Protein AF-A0A367F3A4-F1 (afdb_monomer)

Nearest PDB structures (foldseek):
  5ohe-assembly2_D  TM=2.007E-01  e=3.368E+00  Anaeromyxobacter sp. Fw109-5

Secondary structure (DSSP, 8-state):
--------------------HHHHHHHHHHHHHHHHHHHHHHHHHHHHHHHHH-------HHHHHHHHHHHHHHHHHHHHHHHHHIIIIIHHHHHHHHHHHHHTT----HHHHHHHHHHHHHHHHHHHHHHHHHTT--TTHHHHHHHHHHHHHHHHHHHHHHHHH---HHHHHHHHHHHHHHHHHHHHHHHHHHHHHHHTTSSPPP------HHHH-EEEE-SSS-EEEE-TTSEEEEEEEEE--TTHHHHTPPPEEEEEEEEEEEE--SSSS-EEEEEETTTEEEEEEEEES-SSS-EEE-SS--PEE-PPPP-------------------PPP---PPPPPPPPP----PPPPP-----

Foldseek 3Di:
DDDDPPPPPPPDPPDPDPCDPLLVVLLLLLQLLLQLLVQLLVVLVVVLVVQQADPPPPDPPVVVVVVVVVVVVSSVVSSVVSNVCSVPPQVVLLVQLVVVCVVVVHDRDLVSSLVSQLVSLLVVLCVPVVVCVVVVHDPVSSVVSSVVSSVSNSVSNVLSVVLSVDPDSVVSVVSSVVSNVVSVVVSVCSNVVSVVCVVVCVPPRDQFPPDDPVNVAAWWALVPGKIWGADPVQKIWTFQDFADDPVCVPPVDDTDGDTFIWGWDWDPDDDDFTWIQTDTPPGDHDDTWGWHDDPPPTWGDDPDTTIGGDDDDPPPPDDDDDDDDDDDDDDPDDDPDPPDDDDPDDDDDDDDDDDDDDDDDD

Solvent-accessible surface area (backbone atoms only — not comparable to full-atom values): 21096 Å² total; per-residue (Å²): 137,85,84,82,78,78,76,75,75,73,72,71,77,74,73,79,76,71,79,48,73,72,49,56,51,46,26,39,52,26,16,10,40,38,40,21,30,52,48,50,35,50,48,47,51,50,50,59,49,45,58,48,76,44,89,79,87,80,63,64,74,70,46,58,53,51,51,52,52,49,50,54,52,49,51,54,50,33,48,53,48,10,48,50,45,10,63,71,46,37,49,53,36,58,50,49,26,52,49,53,22,57,76,72,75,44,80,79,47,72,67,47,46,52,52,37,41,49,52,51,18,47,51,50,18,51,68,54,28,49,60,41,42,74,73,71,41,64,82,63,49,33,64,49,45,26,49,53,43,34,65,56,44,48,61,19,40,52,51,21,50,52,37,66,70,49,84,51,71,70,59,30,54,49,49,36,51,49,48,40,53,50,30,51,51,51,35,49,50,52,46,52,51,49,52,49,32,45,74,70,49,75,40,66,68,66,70,64,71,85,71,50,76,77,72,61,45,44,49,27,26,41,82,82,77,10,30,41,35,35,44,95,87,31,40,29,39,35,41,52,24,67,45,56,44,84,61,39,76,74,69,76,50,79,68,51,69,25,63,32,54,32,38,42,46,77,41,86,61,82,82,91,56,71,27,39,41,42,37,25,56,96,64,37,76,88,51,73,36,43,66,45,57,55,95,74,69,63,35,49,44,54,88,69,68,51,32,35,67,63,72,76,74,82,80,79,84,81,82,92,80,90,83,83,82,92,78,91,86,85,76,89,76,76,82,75,79,83,75,74,76,80,78,77,78,79,82,78,84,75,80,84,76,78,84,80,80,85,80,85,79,136

Structure (mmCIF, N/CA/C/O backbone):
data_AF-A0A367F3A4-F1
#
_entry.id   AF-A0A367F3A4-F1
#
loop_
_atom_site.group_PDB
_atom_site.id
_atom_site.type_symbol
_atom_site.label_atom_id
_atom_site.label_alt_id
_atom_site.label_comp_id
_atom_site.label_asym_id
_atom_site.label_entity_id
_atom_site.label_seq_id
_atom_site.pdbx_PDB_ins_code
_atom_site.Cartn_x
_atom_site.Cartn_y
_atom_site.Cartn_z
_atom_site.occupancy
_atom_site.B_iso_or_equiv
_atom_site.auth_seq_id
_atom_site.auth_comp_id
_atom_site.auth_asym_id
_atom_site.auth_atom_id
_atom_site.pdbx_PDB_model_num
ATOM 1 N N . MET A 1 1 ? -55.822 13.870 56.092 1.00 44.72 1 MET A N 1
ATOM 2 C CA . MET A 1 1 ? -54.869 14.231 55.020 1.00 44.72 1 MET A CA 1
ATOM 3 C C . MET A 1 1 ? -53.489 13.768 55.461 1.00 44.72 1 MET A C 1
ATOM 5 O O . MET A 1 1 ? -52.876 14.423 56.289 1.00 44.72 1 MET A O 1
ATOM 9 N N . ALA A 1 2 ? -53.069 12.580 55.021 1.00 48.41 2 ALA A N 1
ATOM 10 C CA . ALA A 1 2 ? -51.786 11.984 55.387 1.00 48.41 2 ALA A CA 1
ATOM 11 C C . ALA A 1 2 ? -50.767 12.292 54.283 1.00 48.41 2 ALA A C 1
ATOM 13 O O . ALA A 1 2 ? -50.941 11.875 53.139 1.00 48.41 2 ALA A O 1
ATOM 14 N N . HIS A 1 3 ? -49.745 13.072 54.623 1.00 54.03 3 HIS A N 1
ATOM 15 C CA . HIS A 1 3 ? -48.689 13.487 53.710 1.00 54.03 3 HIS A CA 1
ATOM 16 C C . HIS A 1 3 ? -47.648 12.359 53.633 1.00 54.03 3 HIS A C 1
ATOM 18 O O . HIS A 1 3 ? -46.802 12.226 54.509 1.00 54.03 3 HIS A O 1
ATOM 24 N N . TRP A 1 4 ? -47.735 11.507 52.609 1.00 57.69 4 TRP A N 1
ATOM 25 C CA . TRP A 1 4 ? -46.717 10.491 52.328 1.00 57.69 4 TRP A CA 1
ATOM 26 C C . TRP A 1 4 ? -45.463 11.168 51.766 1.00 57.69 4 TRP A C 1
ATOM 28 O O . TRP A 1 4 ? -45.389 11.497 50.584 1.00 57.69 4 TRP A O 1
ATOM 38 N N . THR A 1 5 ? -44.460 11.388 52.611 1.00 65.19 5 THR A N 1
ATOM 39 C CA . THR A 1 5 ? -43.089 11.666 52.177 1.00 65.19 5 THR A CA 1
ATOM 40 C C . THR A 1 5 ? -42.433 10.339 51.813 1.00 65.19 5 THR A C 1
ATOM 42 O O . THR A 1 5 ? -41.846 9.670 52.658 1.00 65.19 5 THR A O 1
ATOM 45 N N . ALA A 1 6 ? -42.577 9.929 50.552 1.00 62.75 6 ALA A N 1
ATOM 46 C CA . ALA A 1 6 ? -41.777 8.852 49.987 1.00 62.75 6 ALA A CA 1
ATOM 47 C C . ALA A 1 6 ? -40.321 9.328 49.923 1.00 62.75 6 ALA A C 1
ATOM 49 O O . ALA A 1 6 ? -39.915 10.049 49.009 1.00 62.75 6 ALA A O 1
ATOM 50 N N . GLU A 1 7 ? -39.556 8.965 50.945 1.00 63.81 7 GLU A N 1
ATOM 51 C CA . GLU A 1 7 ? -38.114 9.121 50.998 1.00 63.81 7 GLU A CA 1
ATOM 52 C C . GLU A 1 7 ? -37.536 8.345 49.807 1.00 63.81 7 GLU A C 1
ATOM 54 O O . GLU A 1 7 ? -37.522 7.114 49.784 1.00 63.81 7 GLU A O 1
ATOM 59 N N . ARG A 1 8 ? -37.144 9.061 48.742 1.00 64.25 8 ARG A N 1
ATOM 60 C CA . ARG A 1 8 ? -36.346 8.475 47.661 1.00 64.25 8 ARG A CA 1
ATOM 61 C C . ARG A 1 8 ? -35.069 7.983 48.319 1.00 64.25 8 ARG A C 1
ATOM 63 O O . ARG A 1 8 ? -34.157 8.778 48.532 1.00 64.25 8 ARG A O 1
ATOM 70 N N . GLN A 1 9 ? -35.007 6.690 48.626 1.00 64.88 9 GLN A N 1
ATOM 71 C CA . GLN A 1 9 ? -33.754 5.997 48.875 1.00 64.88 9 GLN A CA 1
ATOM 72 C C . GLN A 1 9 ? -32.851 6.332 47.694 1.00 64.88 9 GLN A C 1
ATOM 74 O O . GLN A 1 9 ? -33.077 5.884 46.568 1.00 64.88 9 GLN A O 1
ATOM 79 N N . GLY A 1 10 ? -31.898 7.232 47.938 1.00 64.50 10 GLY A N 1
ATOM 80 C CA . GLY A 1 10 ? -30.883 7.606 46.978 1.00 64.50 10 GLY A CA 1
ATOM 81 C C . GLY A 1 10 ? -30.075 6.356 46.714 1.00 64.50 10 GLY A C 1
ATOM 82 O O . GLY A 1 10 ? -29.167 6.045 47.478 1.00 64.50 10 GLY A O 1
ATOM 83 N N . ALA A 1 11 ? -30.465 5.604 45.683 1.00 68.75 11 ALA A N 1
ATOM 84 C CA . ALA A 1 11 ? -29.700 4.479 45.192 1.00 68.75 11 ALA A CA 1
ATOM 85 C C . ALA A 1 11 ? -28.291 5.011 44.954 1.00 68.75 11 ALA A C 1
ATOM 87 O O . ALA A 1 11 ? -28.088 5.854 44.073 1.00 68.75 11 ALA A O 1
ATOM 88 N N . ALA A 1 12 ? -27.358 4.595 45.815 1.00 70.00 12 ALA A N 1
ATOM 89 C CA . ALA A 1 12 ? -25.963 4.965 45.696 1.00 70.00 12 ALA A CA 1
ATOM 90 C C . ALA A 1 12 ? -25.568 4.713 44.235 1.00 70.00 12 ALA A C 1
ATOM 92 O O . ALA A 1 12 ? -25.897 3.639 43.715 1.00 70.00 12 ALA A O 1
ATOM 93 N N . PRO A 1 13 ? -24.983 5.705 43.537 1.00 73.50 13 PRO A N 1
ATOM 94 C CA . PRO A 1 13 ? -24.654 5.559 42.129 1.00 73.50 13 PRO A CA 1
ATOM 95 C C . PRO A 1 13 ? -23.839 4.280 41.987 1.00 73.50 13 PRO A C 1
ATOM 97 O O . PRO A 1 13 ? -22.778 4.166 42.601 1.00 73.50 13 PRO A O 1
ATOM 100 N N . ALA A 1 14 ? -24.400 3.306 41.262 1.00 71.56 14 ALA A N 1
ATOM 101 C CA . ALA A 1 14 ? -23.807 1.987 41.113 1.00 71.56 14 ALA A CA 1
ATOM 102 C C . ALA A 1 14 ? -22.334 2.168 40.749 1.00 71.56 14 ALA A C 1
ATOM 104 O O . ALA A 1 14 ? -22.020 2.894 39.798 1.00 71.56 14 ALA A O 1
ATOM 105 N N . GLU A 1 15 ? -21.455 1.579 41.563 1.00 74.69 15 GLU A N 1
ATOM 106 C CA . GLU A 1 15 ? -20.015 1.707 41.396 1.00 74.69 15 GLU A CA 1
ATOM 107 C C . GLU A 1 15 ? -19.684 1.394 39.931 1.00 74.69 15 GLU A C 1
ATOM 109 O O . GLU A 1 15 ? -20.171 0.386 39.407 1.00 74.69 15 GLU A O 1
ATOM 114 N N . PRO A 1 16 ? -18.963 2.282 39.218 1.00 65.69 16 PRO A N 1
ATOM 115 C CA . PRO A 1 16 ? -18.730 2.115 37.797 1.00 65.69 16 PRO A CA 1
ATOM 116 C C . PRO A 1 16 ? -18.011 0.790 37.586 1.00 65.69 16 PRO A C 1
ATOM 118 O O . PRO A 1 16 ? -16.828 0.662 37.903 1.00 65.69 16 PRO A O 1
ATOM 121 N N . GLU A 1 17 ? -18.757 -0.186 37.069 1.00 68.56 17 GLU A N 1
ATOM 122 C CA . GLU A 1 17 ? -18.286 -1.532 36.788 1.00 68.56 17 GLU A CA 1
ATOM 123 C C . GLU A 1 17 ? -16.988 -1.407 35.990 1.00 68.56 17 GLU A C 1
ATOM 125 O O . GLU A 1 17 ? -16.975 -0.941 34.841 1.00 68.56 17 GLU A O 1
ATOM 130 N N . ARG A 1 18 ? -15.858 -1.717 36.642 1.00 72.81 18 ARG A N 1
ATOM 131 C CA . ARG A 1 18 ? -14.553 -1.647 35.992 1.00 72.81 18 ARG A CA 1
ATOM 132 C C . ARG A 1 18 ? -14.638 -2.553 34.782 1.00 72.81 18 ARG A C 1
ATOM 134 O O . ARG A 1 18 ? -14.899 -3.743 34.917 1.00 72.81 18 ARG A O 1
ATOM 141 N N . VAL A 1 19 ? -14.414 -1.979 33.603 1.00 68.31 19 VAL A N 1
ATOM 142 C CA . VAL A 1 19 ? -14.346 -2.733 32.353 1.00 68.31 19 VAL A CA 1
ATOM 143 C C . VAL A 1 19 ? -13.334 -3.859 32.555 1.00 68.31 19 VAL A C 1
ATOM 145 O O . VAL A 1 19 ? -12.131 -3.604 32.620 1.00 68.31 19 VAL A O 1
ATOM 148 N N . GLY A 1 20 ? -13.835 -5.085 32.717 1.00 80.00 20 GLY A N 1
ATOM 149 C CA . GLY A 1 20 ? -13.001 -6.253 32.972 1.00 80.00 20 GLY A CA 1
ATOM 150 C C . GLY A 1 20 ? -12.024 -6.503 31.824 1.00 80.00 20 GLY A C 1
ATOM 151 O O . GLY A 1 20 ? -12.183 -5.958 30.726 1.00 80.00 20 GLY A O 1
ATOM 152 N N . GLY A 1 21 ? -11.026 -7.361 32.054 1.00 83.81 21 GLY A N 1
ATOM 153 C CA . GLY A 1 21 ? -9.986 -7.678 31.063 1.00 83.81 21 GLY A CA 1
ATOM 154 C C . GLY A 1 21 ? -10.541 -8.033 29.676 1.00 83.81 21 GLY A C 1
ATOM 155 O O . GLY A 1 21 ? -10.008 -7.576 28.669 1.00 83.81 21 GLY A O 1
ATOM 156 N N . ALA A 1 22 ? -11.689 -8.718 29.620 1.00 83.50 22 ALA A N 1
ATOM 157 C CA . ALA A 1 22 ? -12.374 -9.081 28.376 1.00 83.50 22 ALA A CA 1
ATOM 158 C C . ALA A 1 22 ? -12.834 -7.881 27.518 1.00 83.50 22 ALA A C 1
ATOM 160 O O . ALA A 1 22 ? -12.951 -7.987 26.299 1.00 83.50 22 ALA A O 1
ATOM 161 N N . GLY A 1 23 ? -13.125 -6.726 28.125 1.00 84.19 23 GLY A N 1
ATOM 162 C CA . GLY A 1 23 ? -13.471 -5.515 27.376 1.00 84.19 23 GLY A CA 1
ATOM 163 C C . GLY A 1 23 ? -12.255 -4.885 26.696 1.00 84.19 23 GLY A C 1
ATOM 164 O O . GLY A 1 23 ? -12.359 -4.405 25.569 1.00 84.19 23 GLY A O 1
ATOM 165 N N . TRP A 1 24 ? -11.095 -4.929 27.357 1.00 87.88 24 TRP A N 1
ATOM 166 C CA . TRP A 1 24 ? -9.839 -4.406 26.816 1.00 87.88 24 TRP A CA 1
ATOM 167 C C . TRP A 1 24 ? -9.262 -5.290 25.713 1.00 87.88 24 TRP A C 1
ATOM 169 O O . TRP A 1 24 ? -8.763 -4.758 24.724 1.00 87.88 24 TRP A O 1
ATOM 179 N N . THR A 1 25 ? -9.387 -6.614 25.828 1.00 90.12 25 THR A N 1
ATOM 180 C CA . THR A 1 25 ? -8.974 -7.532 24.757 1.00 90.12 25 THR A CA 1
ATOM 181 C C . THR A 1 25 ? -9.830 -7.353 23.505 1.00 90.12 25 THR A C 1
ATOM 183 O O . THR A 1 25 ? -9.283 -7.243 22.413 1.00 90.12 25 THR A O 1
ATOM 186 N N . ALA A 1 26 ? -11.155 -7.223 23.643 1.00 88.44 26 ALA A N 1
ATOM 187 C CA . ALA A 1 26 ? -12.037 -6.958 22.505 1.00 88.44 26 ALA A CA 1
ATOM 188 C C . ALA A 1 26 ? -11.746 -5.599 21.841 1.00 88.44 26 ALA A C 1
ATOM 190 O O . ALA A 1 26 ? -11.733 -5.496 20.615 1.00 88.44 26 ALA A O 1
ATOM 191 N N . ALA A 1 27 ? -11.474 -4.564 22.641 1.00 89.56 27 ALA A N 1
ATOM 192 C CA . ALA A 1 27 ? -11.089 -3.241 22.154 1.00 89.56 27 ALA A CA 1
ATOM 193 C C . ALA A 1 27 ? -9.782 -3.273 21.338 1.00 89.56 27 ALA A C 1
ATOM 195 O O . ALA A 1 27 ? -9.717 -2.673 20.263 1.00 89.56 27 ALA A O 1
ATOM 196 N N . TRP A 1 28 ? -8.776 -4.001 21.833 1.00 93.06 28 TRP A N 1
ATOM 197 C CA . TRP A 1 28 ? -7.494 -4.209 21.157 1.00 93.06 28 TRP A CA 1
ATOM 198 C C . TRP A 1 28 ? -7.644 -5.003 19.855 1.00 93.06 28 TRP A C 1
ATOM 200 O O . TRP A 1 28 ? -7.201 -4.551 18.805 1.00 93.06 28 TRP A O 1
ATOM 210 N N . LEU A 1 29 ? -8.342 -6.143 19.892 1.00 91.31 29 LEU A N 1
ATOM 211 C CA . LEU A 1 29 ? -8.569 -6.965 18.700 1.00 91.31 29 LEU A CA 1
ATOM 212 C C . LEU A 1 29 ? -9.335 -6.204 17.617 1.00 91.31 29 LEU A C 1
ATOM 214 O O . LEU A 1 29 ? -9.007 -6.313 16.443 1.00 91.31 29 LEU A O 1
ATOM 218 N N . THR A 1 30 ? -10.324 -5.394 18.000 1.00 90.81 30 THR A N 1
ATOM 219 C CA . THR A 1 30 ? -11.095 -4.602 17.030 1.00 90.81 30 THR A CA 1
ATOM 220 C C . THR A 1 30 ? -10.236 -3.528 16.377 1.00 90.81 30 THR A C 1
ATOM 222 O O . THR A 1 30 ? -10.300 -3.358 15.161 1.00 90.81 30 THR A O 1
ATOM 225 N N . GLY A 1 31 ? -9.401 -2.834 17.156 1.00 89.81 31 GLY A N 1
ATOM 226 C CA . GLY A 1 31 ? -8.457 -1.861 16.607 1.00 89.81 31 GLY A CA 1
ATOM 227 C C . GLY A 1 31 ? -7.478 -2.524 15.638 1.00 89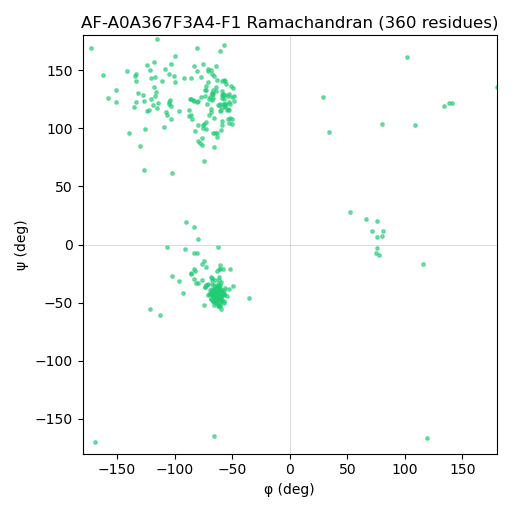.81 31 GLY A C 1
ATOM 228 O O . GLY A 1 31 ? -7.270 -2.018 14.540 1.00 89.81 31 GLY A O 1
ATOM 229 N N . ALA A 1 32 ? -6.957 -3.697 16.005 1.00 92.44 32 ALA A N 1
ATOM 230 C CA . ALA A 1 32 ? -6.031 -4.458 15.176 1.00 92.44 32 ALA A CA 1
ATOM 231 C C . ALA A 1 32 ? -6.663 -4.898 13.853 1.00 92.44 32 ALA A C 1
ATOM 233 O O . ALA A 1 32 ? -6.121 -4.608 12.794 1.00 92.44 32 ALA A O 1
ATOM 234 N N . VAL A 1 33 ? -7.843 -5.517 13.915 1.00 90.69 33 VAL A N 1
ATOM 235 C CA . VAL A 1 33 ? -8.606 -5.950 12.738 1.00 90.69 33 VAL A CA 1
ATOM 236 C C . VAL A 1 33 ? -8.916 -4.778 11.809 1.00 90.69 33 VAL A C 1
ATOM 238 O O . VAL A 1 33 ? -8.791 -4.922 10.596 1.00 90.69 33 VAL A O 1
ATOM 241 N N . THR A 1 34 ? -9.290 -3.621 12.363 1.00 91.00 34 THR A N 1
ATOM 242 C CA . THR A 1 34 ? -9.601 -2.434 11.553 1.00 91.00 34 THR A CA 1
ATOM 243 C C . THR A 1 34 ? -8.358 -1.941 10.810 1.00 91.00 34 THR A C 1
ATOM 245 O O . THR A 1 34 ? -8.408 -1.768 9.597 1.00 91.00 34 THR A O 1
ATOM 248 N N . LEU A 1 35 ? -7.222 -1.805 11.507 1.00 90.50 35 LEU A N 1
ATOM 249 C CA . LEU A 1 35 ? -5.954 -1.392 10.894 1.00 90.50 35 LEU A CA 1
ATOM 250 C C . LEU A 1 35 ? -5.461 -2.398 9.844 1.00 90.50 35 LEU A C 1
ATOM 252 O O . LEU A 1 35 ? -4.980 -2.003 8.786 1.00 90.50 35 LEU A O 1
ATOM 256 N N . SER A 1 36 ? -5.597 -3.701 10.104 1.00 89.56 36 SER A N 1
ATOM 257 C CA . SER A 1 36 ? -5.235 -4.738 9.132 1.00 89.56 36 SER A CA 1
ATOM 258 C C . SER A 1 36 ? -6.127 -4.694 7.890 1.00 89.56 36 SER A C 1
ATOM 260 O O . SER A 1 36 ? -5.626 -4.859 6.780 1.00 89.56 36 SER A O 1
ATOM 262 N N . ALA A 1 37 ? -7.430 -4.447 8.054 1.00 88.31 37 ALA A N 1
ATOM 263 C CA . ALA A 1 37 ? -8.364 -4.303 6.940 1.00 88.31 37 ALA A CA 1
ATOM 264 C C . ALA A 1 37 ? -8.045 -3.077 6.071 1.00 88.31 37 ALA A C 1
ATOM 266 O O . ALA A 1 37 ? -8.028 -3.183 4.846 1.00 88.31 37 ALA A O 1
ATOM 267 N N . GLU A 1 38 ? -7.742 -1.935 6.688 1.00 89.56 38 GLU A N 1
ATOM 268 C CA . GLU A 1 38 ? -7.298 -0.735 5.972 1.00 89.56 38 GLU A CA 1
ATOM 269 C C . GLU A 1 38 ? -5.965 -0.953 5.259 1.00 89.56 38 GLU A C 1
ATOM 271 O O . GLU A 1 38 ? -5.816 -0.572 4.099 1.00 89.56 38 GLU A O 1
ATOM 276 N N . GLY A 1 39 ? -5.011 -1.613 5.916 1.00 87.88 39 GLY A N 1
ATOM 277 C CA . GLY A 1 39 ? -3.734 -1.964 5.306 1.00 87.88 39 GLY A CA 1
ATOM 278 C C . GLY A 1 39 ? -3.896 -2.910 4.114 1.00 87.88 39 GLY A C 1
ATOM 279 O O . GLY A 1 39 ? -3.229 -2.730 3.099 1.00 87.88 39 GLY A O 1
ATOM 280 N N . ALA A 1 40 ? -4.828 -3.865 4.184 1.00 88.19 40 ALA A N 1
ATOM 281 C CA . ALA A 1 40 ? -5.157 -4.737 3.059 1.00 88.19 40 ALA A CA 1
ATOM 282 C C . ALA A 1 40 ? -5.770 -3.948 1.892 1.00 88.19 40 ALA A C 1
ATOM 284 O O . ALA A 1 40 ? -5.381 -4.153 0.744 1.00 88.19 40 ALA A O 1
ATOM 285 N N . LEU A 1 41 ? -6.676 -3.010 2.178 1.00 86.81 41 LEU A N 1
ATOM 286 C CA . LEU A 1 41 ? -7.256 -2.129 1.167 1.00 86.81 41 LEU A CA 1
ATOM 287 C C . LEU A 1 41 ? -6.184 -1.253 0.501 1.00 86.81 41 LEU A C 1
ATOM 289 O O . LEU A 1 41 ? -6.149 -1.144 -0.724 1.00 86.81 41 LEU A O 1
ATOM 293 N N . ALA A 1 42 ? -5.288 -0.664 1.297 1.00 87.62 42 ALA A N 1
ATOM 294 C CA . ALA A 1 42 ? -4.169 0.133 0.805 1.00 87.62 42 ALA A CA 1
ATOM 295 C C . ALA A 1 42 ? -3.214 -0.704 -0.056 1.00 87.62 42 ALA A C 1
ATOM 297 O O . ALA A 1 42 ? -2.788 -0.246 -1.112 1.00 87.62 42 ALA A O 1
ATOM 298 N N . LEU A 1 43 ? -2.934 -1.947 0.346 1.00 86.69 43 LEU A N 1
ATOM 299 C CA . LEU A 1 43 ? -2.118 -2.882 -0.426 1.00 86.69 43 LEU A CA 1
ATOM 300 C C . LEU A 1 43 ? -2.773 -3.239 -1.766 1.00 86.69 43 LEU A C 1
ATOM 302 O O . LEU A 1 43 ? -2.092 -3.255 -2.787 1.00 86.69 43 LEU A O 1
ATOM 306 N N . VAL A 1 44 ? -4.087 -3.484 -1.786 1.00 86.56 44 VAL A N 1
ATOM 307 C CA . VAL A 1 44 ? -4.842 -3.722 -3.028 1.00 86.56 44 VAL A CA 1
ATOM 308 C C . VAL A 1 44 ? -4.783 -2.496 -3.936 1.00 86.56 44 VAL A C 1
ATOM 310 O O . VAL A 1 44 ? -4.507 -2.631 -5.126 1.00 86.56 44 VAL A O 1
ATOM 313 N N . ALA A 1 45 ? -5.007 -1.297 -3.395 1.00 86.88 45 ALA A N 1
ATOM 314 C CA . ALA A 1 45 ? -4.930 -0.059 -4.164 1.00 86.88 45 ALA A CA 1
ATOM 315 C C . ALA A 1 45 ? -3.517 0.180 -4.720 1.00 86.88 45 ALA A C 1
ATOM 317 O O . ALA A 1 45 ? -3.374 0.528 -5.890 1.00 86.88 45 ALA A O 1
ATOM 318 N N . PHE A 1 46 ? -2.484 -0.065 -3.911 1.00 86.06 46 PHE A N 1
ATOM 319 C CA . PHE A 1 46 ? -1.085 0.011 -4.323 1.00 86.06 46 PHE A CA 1
ATOM 320 C C . PHE A 1 46 ? -0.768 -0.997 -5.430 1.00 86.06 46 PHE A C 1
ATOM 322 O O . PHE A 1 46 ? -0.168 -0.634 -6.434 1.00 86.06 46 PHE A O 1
ATOM 329 N N . PHE A 1 47 ? -1.231 -2.240 -5.298 1.00 85.69 47 PHE A N 1
ATOM 330 C CA . PHE A 1 47 ? -1.079 -3.260 -6.332 1.00 85.69 47 PHE A CA 1
ATOM 331 C C . PHE A 1 47 ? -1.747 -2.836 -7.646 1.00 85.69 47 PHE A C 1
ATOM 333 O O . PHE A 1 47 ? -1.120 -2.891 -8.701 1.00 85.69 47 PHE A O 1
ATOM 340 N N . LEU A 1 48 ? -2.992 -2.353 -7.592 1.00 85.00 48 LEU A N 1
ATOM 341 C CA . LEU A 1 48 ? -3.710 -1.855 -8.769 1.00 85.00 48 LEU A CA 1
ATOM 342 C C . LEU A 1 48 ? -3.025 -0.634 -9.398 1.00 85.00 48 LEU A C 1
ATOM 344 O O . LEU A 1 48 ? -3.022 -0.511 -10.621 1.00 85.00 48 LEU A O 1
ATOM 348 N N . ALA A 1 49 ? -2.441 0.254 -8.590 1.00 85.25 49 ALA A N 1
ATOM 349 C CA . ALA A 1 49 ? -1.633 1.366 -9.080 1.00 85.25 49 ALA A CA 1
ATOM 350 C C . ALA A 1 49 ? -0.352 0.861 -9.761 1.00 85.25 49 ALA A C 1
ATOM 352 O O . ALA A 1 49 ? -0.061 1.275 -10.879 1.00 85.25 49 ALA A O 1
ATOM 353 N N . GLY A 1 50 ? 0.338 -0.113 -9.163 1.00 81.12 50 GLY A N 1
ATOM 354 C CA . GLY A 1 50 ? 1.524 -0.747 -9.739 1.00 81.12 50 GLY A CA 1
ATOM 355 C C . GLY A 1 50 ? 1.249 -1.439 -11.077 1.00 81.12 50 GLY A C 1
ATOM 356 O O . GLY A 1 50 ? 2.064 -1.348 -11.989 1.00 81.12 50 GLY A O 1
ATOM 357 N N . LEU A 1 51 ? 0.063 -2.037 -11.262 1.00 79.62 51 LEU A N 1
ATOM 358 C CA . LEU A 1 51 ? -0.360 -2.579 -12.565 1.00 79.62 51 LEU A CA 1
ATOM 359 C C . LEU A 1 51 ? -0.465 -1.513 -13.669 1.00 79.62 51 LEU A C 1
ATOM 361 O O . LEU A 1 51 ? -0.473 -1.860 -14.854 1.00 79.62 51 LEU A O 1
ATOM 365 N N . ARG A 1 52 ? -0.593 -0.230 -13.304 1.00 80.62 52 ARG A N 1
ATOM 366 C CA . ARG A 1 52 ? -0.573 0.889 -14.255 1.00 80.62 52 ARG A CA 1
ATOM 367 C C . ARG A 1 52 ? 0.837 1.369 -14.564 1.00 80.62 52 ARG A C 1
ATOM 369 O O . ARG A 1 52 ? 1.015 1.978 -15.608 1.00 80.62 52 ARG A O 1
ATOM 376 N N . GLU A 1 53 ? 1.794 1.151 -13.674 1.00 75.19 53 GLU A N 1
ATOM 377 C CA . GLU A 1 53 ? 3.154 1.678 -13.818 1.00 75.19 53 GLU A CA 1
ATOM 378 C C . GLU A 1 53 ? 4.105 0.648 -14.436 1.00 75.19 53 GLU A C 1
ATOM 380 O O . GLU A 1 53 ? 4.977 1.019 -15.215 1.00 75.19 53 GLU A O 1
ATOM 385 N N . GLU A 1 54 ? 3.896 -0.650 -14.190 1.00 63.97 54 GLU A N 1
ATOM 386 C CA . GLU A 1 54 ? 4.802 -1.702 -14.657 1.00 63.97 54 GLU A CA 1
ATOM 387 C C . GLU A 1 54 ? 4.069 -2.888 -15.316 1.00 63.97 54 GLU A C 1
ATOM 389 O O . GLU A 1 54 ? 3.031 -3.368 -14.851 1.00 63.97 54 GLU A O 1
ATOM 394 N N . HIS A 1 55 ? 4.650 -3.426 -16.399 1.00 55.91 55 HIS A N 1
ATOM 395 C CA . HIS A 1 55 ? 4.223 -4.691 -17.013 1.00 55.91 55 HIS A CA 1
ATOM 396 C C . HIS A 1 55 ? 4.673 -5.884 -16.161 1.00 55.91 55 HIS A C 1
ATOM 398 O O . HIS A 1 55 ? 5.556 -6.645 -16.542 1.00 55.91 55 HIS A O 1
ATOM 404 N N . TYR A 1 56 ? 4.051 -6.084 -15.001 1.00 53.41 56 TYR A N 1
ATOM 405 C CA . TYR A 1 56 ? 4.421 -7.194 -14.115 1.00 53.41 56 TYR A CA 1
ATOM 406 C C . TYR A 1 56 ? 3.832 -8.555 -14.508 1.00 53.41 56 TYR A C 1
ATOM 408 O O . TYR A 1 56 ? 4.209 -9.575 -13.937 1.00 53.41 56 TYR A O 1
ATOM 416 N N . VAL A 1 57 ? 2.936 -8.617 -15.495 1.00 53.19 57 VAL A N 1
ATOM 417 C CA . VAL A 1 57 ? 2.224 -9.859 -15.838 1.00 53.19 57 VAL A CA 1
ATOM 418 C C . VAL A 1 57 ? 2.819 -10.504 -17.088 1.00 53.19 57 VAL A C 1
ATOM 420 O O . VAL A 1 57 ? 2.162 -10.653 -18.116 1.00 53.19 57 VAL A O 1
ATOM 423 N N . ALA A 1 58 ? 4.090 -10.876 -17.000 1.00 49.22 58 ALA A N 1
ATOM 424 C CA . ALA A 1 58 ? 4.738 -11.767 -17.956 1.00 49.22 58 ALA A CA 1
ATOM 425 C C . ALA A 1 58 ? 5.377 -12.921 -17.190 1.00 49.22 58 ALA A C 1
ATOM 427 O O . ALA A 1 58 ? 6.594 -13.054 -17.138 1.00 49.22 58 ALA A O 1
ATOM 428 N N . ALA A 1 59 ? 4.567 -13.738 -16.523 1.00 53.25 59 ALA A N 1
ATOM 429 C CA . ALA A 1 59 ? 5.116 -14.900 -15.856 1.00 53.25 59 ALA A CA 1
ATOM 430 C C . ALA A 1 59 ? 4.099 -16.035 -15.790 1.00 53.25 59 ALA A C 1
ATOM 432 O O . ALA A 1 59 ? 2.926 -15.836 -15.481 1.00 53.25 59 ALA A O 1
ATOM 433 N N . GLY A 1 60 ? 4.568 -17.231 -16.145 1.00 69.62 60 GLY A N 1
ATOM 434 C CA . GLY A 1 60 ? 3.774 -18.451 -16.099 1.00 69.62 60 GLY A CA 1
ATOM 435 C C . GLY A 1 60 ? 3.390 -18.854 -14.672 1.00 69.62 60 GLY A C 1
ATOM 436 O O . GLY A 1 60 ? 3.548 -18.100 -13.713 1.00 69.62 60 GLY A O 1
ATOM 437 N N . ILE A 1 61 ? 2.949 -20.105 -14.528 1.00 76.56 61 ILE A N 1
ATOM 438 C CA . ILE A 1 61 ? 2.580 -20.762 -13.258 1.00 76.56 61 ILE A CA 1
ATOM 439 C C . ILE A 1 61 ? 3.444 -20.349 -12.038 1.00 76.56 61 ILE A C 1
ATOM 441 O O . ILE A 1 61 ? 2.850 -20.027 -11.007 1.00 76.56 61 ILE A O 1
ATOM 445 N N . PRO A 1 62 ? 4.796 -20.285 -12.099 1.00 77.75 62 PRO A N 1
ATOM 446 C CA . PRO A 1 62 ? 5.608 -19.913 -10.934 1.00 77.75 62 PRO A CA 1
ATOM 447 C C . PRO A 1 62 ? 5.325 -18.518 -10.357 1.00 77.75 62 PRO A C 1
ATOM 449 O O . PRO A 1 62 ? 5.416 -18.347 -9.142 1.00 77.75 62 PRO A O 1
ATOM 452 N N . ALA A 1 63 ? 4.940 -17.523 -11.161 1.00 79.00 63 ALA A N 1
ATOM 453 C CA . ALA A 1 63 ? 4.622 -16.207 -10.604 1.00 79.00 63 ALA A CA 1
ATOM 454 C C . ALA A 1 63 ? 3.299 -16.187 -9.856 1.00 79.00 63 ALA A C 1
ATOM 456 O O . ALA A 1 63 ? 3.211 -15.523 -8.831 1.00 79.00 63 ALA A O 1
ATOM 457 N N . TYR A 1 64 ? 2.296 -16.948 -10.299 1.00 78.25 64 TYR A N 1
ATOM 458 C CA . TYR A 1 64 ? 1.048 -17.075 -9.545 1.00 78.25 64 TYR A CA 1
ATOM 459 C C . TYR A 1 64 ? 1.293 -17.672 -8.155 1.00 78.25 64 TYR A C 1
ATOM 461 O O . TYR A 1 64 ? 0.740 -17.179 -7.173 1.00 78.25 64 TYR A O 1
ATOM 469 N N . VAL A 1 65 ? 2.178 -18.671 -8.055 1.00 81.31 65 VAL A N 1
ATOM 470 C CA . VAL A 1 65 ? 2.618 -19.223 -6.762 1.00 81.31 65 VAL A CA 1
ATOM 471 C C . VAL A 1 65 ? 3.350 -18.159 -5.937 1.00 81.31 65 VAL A C 1
ATOM 473 O O . VAL A 1 65 ? 3.063 -18.004 -4.750 1.00 81.31 65 VAL A O 1
ATOM 476 N N . GLY A 1 66 ? 4.238 -17.381 -6.563 1.00 83.88 66 GLY A N 1
ATOM 477 C CA . GLY A 1 66 ? 4.932 -16.263 -5.918 1.00 83.88 66 GLY A CA 1
ATOM 478 C C . GLY A 1 66 ? 3.982 -15.191 -5.374 1.00 83.88 66 GLY A C 1
ATOM 479 O O . GLY A 1 66 ? 4.129 -14.771 -4.229 1.00 83.88 66 GLY A O 1
ATOM 480 N N . TYR A 1 67 ? 2.968 -14.792 -6.145 1.00 83.25 67 TYR A N 1
ATOM 481 C CA . TYR A 1 67 ? 1.956 -13.825 -5.715 1.00 83.25 67 TYR A CA 1
ATOM 482 C C . TYR A 1 67 ? 1.092 -14.357 -4.578 1.00 83.25 67 TYR A C 1
ATOM 484 O O . TYR A 1 67 ? 0.803 -13.616 -3.642 1.00 83.25 67 TYR A O 1
ATOM 492 N N . LEU A 1 68 ? 0.710 -15.635 -4.625 1.00 81.62 68 LEU A N 1
ATOM 493 C CA . LEU A 1 68 ? -0.036 -16.262 -3.538 1.00 81.62 68 LEU A CA 1
ATOM 494 C C . LEU A 1 68 ? 0.784 -16.258 -2.242 1.00 81.62 68 LEU A C 1
ATOM 496 O O . LEU A 1 68 ? 0.279 -15.849 -1.198 1.00 81.62 68 LEU A O 1
ATOM 500 N N . LEU A 1 69 ? 2.058 -16.657 -2.313 1.00 85.50 69 LEU A N 1
ATOM 501 C CA . LEU A 1 69 ? 2.960 -16.631 -1.164 1.00 85.50 69 LEU A CA 1
ATOM 502 C C . LEU A 1 69 ? 3.134 -15.203 -0.629 1.00 85.50 69 LEU A C 1
ATOM 504 O O . LEU A 1 69 ? 2.998 -14.978 0.573 1.00 85.50 69 LEU A O 1
ATOM 508 N N . ALA A 1 70 ? 3.371 -14.233 -1.514 1.00 86.12 70 ALA A N 1
ATOM 509 C CA . ALA A 1 70 ? 3.493 -12.825 -1.149 1.00 86.12 70 ALA A CA 1
ATOM 510 C C . ALA A 1 70 ? 2.216 -12.293 -0.482 1.00 86.12 70 ALA A C 1
ATOM 512 O O . ALA A 1 70 ? 2.307 -11.575 0.509 1.00 86.12 70 ALA A O 1
ATOM 513 N N . ALA A 1 71 ? 1.033 -12.683 -0.963 1.00 84.19 71 ALA A N 1
ATOM 514 C CA . ALA A 1 71 ? -0.243 -12.300 -0.367 1.00 84.19 71 ALA A CA 1
ATOM 515 C C . ALA A 1 71 ? -0.424 -12.885 1.043 1.00 84.19 71 ALA A C 1
ATOM 517 O O . ALA A 1 71 ? -0.860 -12.172 1.946 1.00 84.19 71 ALA A O 1
ATOM 518 N N . VAL A 1 72 ? -0.048 -14.151 1.262 1.00 84.00 72 VAL A N 1
ATOM 519 C CA . VAL A 1 72 ? -0.088 -14.783 2.594 1.00 84.00 72 VAL A CA 1
ATOM 520 C C . VAL A 1 72 ? 0.868 -14.079 3.558 1.00 84.00 72 VAL A C 1
ATOM 522 O O . VAL A 1 72 ? 0.476 -13.734 4.673 1.00 84.00 72 VAL A O 1
ATOM 525 N N . VAL A 1 73 ? 2.103 -13.820 3.122 1.00 90.81 73 VAL A N 1
ATOM 526 C CA . VAL A 1 73 ? 3.099 -13.092 3.921 1.00 90.81 73 VAL A CA 1
ATOM 527 C C . VAL A 1 73 ? 2.602 -11.683 4.238 1.00 90.81 73 VAL A C 1
ATOM 529 O O . VAL A 1 73 ? 2.637 -11.271 5.395 1.00 90.81 73 VAL A O 1
ATOM 532 N N . ALA A 1 74 ? 2.073 -10.962 3.248 1.00 86.81 74 ALA A N 1
ATOM 533 C CA . ALA A 1 74 ? 1.529 -9.626 3.442 1.00 86.81 74 ALA A CA 1
ATOM 534 C C . ALA A 1 74 ? 0.355 -9.625 4.430 1.00 86.81 74 ALA A C 1
ATOM 536 O O . ALA A 1 74 ? 0.316 -8.782 5.321 1.00 86.81 74 ALA A O 1
ATOM 537 N N . ALA A 1 75 ? -0.561 -10.594 4.344 1.00 85.31 75 ALA A N 1
ATOM 538 C CA . ALA A 1 75 ? -1.663 -10.729 5.293 1.00 85.31 75 ALA A CA 1
ATOM 539 C C . ALA A 1 75 ? -1.165 -10.977 6.729 1.00 85.31 75 ALA A C 1
ATOM 541 O O . ALA A 1 75 ? -1.659 -10.349 7.667 1.00 85.31 75 ALA A O 1
ATOM 542 N N . ALA A 1 76 ? -0.158 -11.839 6.909 1.00 89.06 76 ALA A N 1
ATOM 543 C CA . ALA A 1 76 ? 0.447 -12.094 8.216 1.00 89.06 76 ALA A CA 1
ATOM 544 C C . ALA A 1 76 ? 1.136 -10.841 8.785 1.00 89.06 76 ALA A C 1
ATOM 546 O O . ALA A 1 76 ? 0.921 -10.487 9.947 1.00 89.06 76 ALA A O 1
ATOM 547 N N . VAL A 1 77 ? 1.909 -10.131 7.956 1.00 92.88 77 VAL A N 1
ATOM 548 C CA . VAL A 1 77 ? 2.578 -8.875 8.327 1.00 92.88 77 VAL A CA 1
ATOM 549 C C . VAL A 1 77 ? 1.557 -7.797 8.688 1.00 92.88 77 VAL A C 1
ATOM 551 O O . VAL A 1 77 ? 1.710 -7.144 9.717 1.00 92.88 77 VAL A O 1
ATOM 554 N N . LEU A 1 78 ? 0.484 -7.639 7.909 1.00 90.25 78 LEU A N 1
ATOM 555 C CA . LEU A 1 78 ? -0.599 -6.691 8.189 1.00 90.25 78 LEU A CA 1
ATOM 556 C C . LEU A 1 78 ? -1.362 -7.036 9.472 1.00 90.25 78 LEU A C 1
ATOM 558 O O . LEU A 1 78 ? -1.752 -6.134 10.215 1.00 90.25 78 LEU A O 1
ATOM 562 N N . GLY A 1 79 ? -1.561 -8.325 9.757 1.00 88.19 79 GLY A N 1
ATOM 563 C CA . GLY A 1 79 ? -2.125 -8.795 11.021 1.00 88.19 79 GLY A CA 1
ATOM 564 C C . GLY A 1 79 ? -1.255 -8.389 12.211 1.00 88.19 79 GLY A C 1
ATOM 565 O O . GLY A 1 79 ? -1.734 -7.759 13.154 1.00 88.19 79 GLY A O 1
ATOM 566 N N . LEU A 1 80 ? 0.046 -8.680 12.140 1.00 93.50 80 LEU A N 1
ATOM 567 C CA . LEU A 1 80 ? 1.001 -8.328 13.191 1.00 93.50 80 LEU A CA 1
ATOM 568 C C . LEU A 1 80 ? 1.126 -6.806 13.367 1.00 93.50 80 LEU A C 1
ATOM 570 O O . LEU A 1 80 ? 1.069 -6.304 14.490 1.00 93.50 80 LEU A O 1
ATOM 574 N N . ALA A 1 81 ? 1.230 -6.063 12.264 1.00 91.31 81 ALA A N 1
ATOM 575 C CA . ALA A 1 81 ? 1.284 -4.606 12.264 1.00 91.31 81 ALA A CA 1
ATOM 576 C C . ALA A 1 81 ? 0.008 -3.990 12.855 1.00 91.31 81 ALA A C 1
ATOM 578 O O . ALA A 1 81 ? 0.098 -3.054 13.646 1.00 91.31 81 ALA A O 1
ATOM 579 N N . GLY A 1 82 ? -1.169 -4.546 12.550 1.00 91.69 82 GLY A N 1
ATOM 580 C CA . GLY A 1 82 ? -2.437 -4.133 13.150 1.00 91.69 82 GLY A CA 1
ATOM 581 C C . GLY A 1 82 ? -2.462 -4.352 14.664 1.00 91.69 82 GLY A C 1
ATOM 582 O O . GLY A 1 82 ? -2.847 -3.451 15.411 1.00 91.69 82 GLY A O 1
ATOM 583 N N . LEU A 1 83 ? -1.989 -5.507 15.147 1.00 93.94 83 LEU A N 1
ATOM 584 C CA . LEU A 1 83 ? -1.896 -5.805 16.584 1.00 93.94 83 LEU A CA 1
ATOM 585 C C . LEU A 1 83 ? -0.984 -4.814 17.318 1.00 93.94 83 LEU A C 1
ATOM 587 O O . LEU A 1 83 ? -1.371 -4.267 18.360 1.00 93.94 83 LEU A O 1
ATOM 591 N N . ILE A 1 84 ? 0.198 -4.549 16.754 1.00 94.31 84 ILE A N 1
ATOM 592 C CA . ILE A 1 84 ? 1.166 -3.585 17.292 1.00 94.31 84 ILE A CA 1
ATOM 593 C C . ILE A 1 84 ? 0.579 -2.171 17.251 1.00 94.31 84 ILE A C 1
ATOM 595 O O . ILE A 1 84 ? 0.555 -1.486 18.272 1.00 94.31 84 ILE A O 1
ATOM 599 N N . GLY A 1 85 ? 0.040 -1.745 16.107 1.00 91.69 85 GLY A N 1
ATOM 600 C CA . GLY A 1 85 ? -0.555 -0.423 15.917 1.00 91.69 85 GLY A CA 1
ATOM 601 C C . GLY A 1 85 ? -1.751 -0.178 16.836 1.00 91.69 85 GLY A C 1
ATOM 602 O O . GLY A 1 85 ? -1.897 0.906 17.406 1.00 91.69 85 GLY A O 1
ATOM 603 N N . SER A 1 86 ? -2.571 -1.199 17.087 1.00 94.00 86 SER A N 1
ATOM 604 C CA . SER A 1 86 ? -3.670 -1.074 18.038 1.00 94.00 86 SER A CA 1
ATOM 605 C C . SER A 1 86 ? -3.179 -0.889 19.471 1.00 94.00 86 SER A C 1
ATOM 607 O O . SER A 1 86 ? -3.782 -0.110 20.214 1.00 94.00 86 SER A O 1
ATOM 609 N N . ALA A 1 87 ? -2.114 -1.588 19.869 1.00 94.19 87 ALA A N 1
ATOM 610 C CA . ALA A 1 87 ? -1.528 -1.447 21.198 1.00 94.19 87 ALA A CA 1
ATOM 611 C C . ALA A 1 87 ? -0.818 -0.094 21.370 1.00 94.19 87 ALA A C 1
ATOM 613 O O . ALA A 1 87 ? -0.988 0.557 22.401 1.00 94.19 87 ALA A O 1
ATOM 614 N N . ALA A 1 88 ? -0.066 0.336 20.355 1.00 93.19 88 ALA A N 1
ATOM 615 C CA . ALA A 1 88 ? 0.788 1.517 20.400 1.00 93.19 88 ALA A CA 1
ATOM 616 C C . ALA A 1 88 ? 0.050 2.838 20.128 1.00 93.19 88 ALA A C 1
ATOM 618 O O . ALA A 1 88 ? 0.453 3.868 20.661 1.00 93.19 88 ALA A O 1
ATOM 619 N N . ALA A 1 89 ? -1.024 2.831 19.330 1.00 92.19 89 ALA A N 1
ATOM 620 C CA . ALA A 1 89 ? -1.726 4.053 18.925 1.00 92.19 89 ALA A CA 1
ATOM 621 C C . ALA A 1 89 ? -3.204 4.059 19.337 1.00 92.19 89 ALA A C 1
ATOM 623 O O . ALA A 1 89 ? -3.639 4.955 20.062 1.00 92.19 89 ALA A O 1
ATOM 624 N N . VA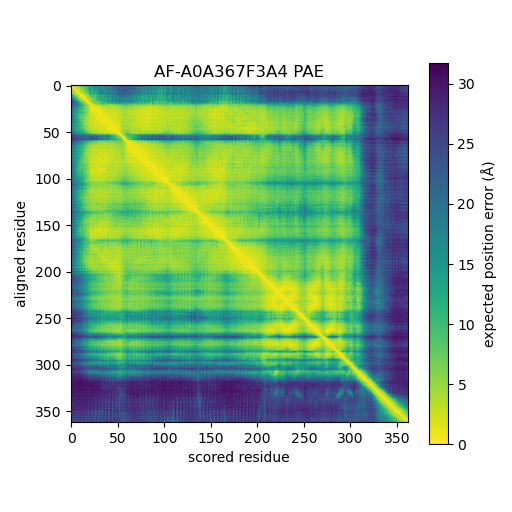L A 1 90 ? -3.982 3.044 18.945 1.00 93.06 90 VAL A N 1
ATOM 625 C CA . VAL A 1 90 ? -5.448 3.054 19.135 1.00 93.06 90 VAL A CA 1
ATOM 626 C C . VAL A 1 90 ? -5.829 3.063 20.619 1.00 93.06 90 VAL A C 1
ATOM 628 O O . VAL A 1 90 ? -6.631 3.891 21.057 1.00 93.06 90 VAL A O 1
ATOM 631 N N . LEU A 1 91 ? -5.238 2.173 21.424 1.00 93.88 91 LEU A N 1
ATOM 632 C CA . LEU A 1 91 ? -5.537 2.094 22.856 1.00 93.88 91 LEU A CA 1
ATOM 633 C C . LEU A 1 91 ? -5.122 3.363 23.625 1.00 93.88 91 LEU A C 1
ATOM 635 O O . LEU A 1 91 ? -5.939 3.848 24.418 1.00 93.88 91 LEU A O 1
ATOM 639 N N . PRO A 1 92 ? -3.921 3.942 23.414 1.00 93.31 92 PRO A N 1
ATOM 640 C CA . PRO A 1 92 ? -3.562 5.233 23.992 1.00 93.31 92 PRO A CA 1
ATOM 641 C C . PRO A 1 92 ? -4.522 6.355 23.612 1.00 93.31 92 PRO A C 1
ATOM 643 O O . PRO A 1 92 ? -4.934 7.095 24.501 1.00 93.31 92 PRO A O 1
ATOM 646 N N . VAL A 1 93 ? -4.953 6.443 22.349 1.00 92.62 93 VAL A N 1
ATOM 647 C CA . VAL A 1 93 ? -5.916 7.466 21.906 1.00 92.62 93 VAL A CA 1
ATOM 648 C C . VAL A 1 93 ? -7.241 7.340 22.658 1.00 92.62 93 VAL A C 1
ATOM 650 O O . VAL A 1 93 ? -7.731 8.329 23.199 1.00 92.62 93 VAL A O 1
ATOM 653 N N . VAL A 1 94 ? -7.793 6.127 22.773 1.00 92.81 94 VAL A N 1
ATOM 654 C CA . VAL A 1 94 ? -9.049 5.880 23.510 1.00 92.81 94 VAL A CA 1
ATOM 655 C C . VAL A 1 94 ? -8.886 6.139 25.014 1.00 92.81 94 VAL A C 1
ATOM 657 O O . VAL A 1 94 ? -9.800 6.614 25.690 1.00 92.81 94 VAL A O 1
ATOM 660 N N . ARG A 1 95 ? -7.712 5.847 25.585 1.00 93.25 95 ARG A N 1
ATOM 661 C CA . ARG A 1 95 ? -7.417 6.182 26.988 1.00 93.25 95 ARG A CA 1
ATOM 662 C C . ARG A 1 95 ? -7.340 7.689 27.192 1.00 93.25 95 ARG A C 1
ATOM 664 O O . ARG A 1 95 ? -7.899 8.190 28.169 1.00 93.25 95 ARG A O 1
ATOM 671 N N . LEU A 1 96 ? -6.685 8.392 26.274 1.00 91.81 96 LEU A N 1
ATOM 672 C CA . LEU A 1 96 ? -6.481 9.831 26.323 1.00 91.81 96 LEU A CA 1
ATOM 673 C C . LEU A 1 96 ? -7.797 10.589 26.115 1.00 91.81 96 LEU A C 1
ATOM 675 O O . LEU A 1 96 ? -8.053 11.526 26.867 1.00 91.81 96 LEU A O 1
ATOM 679 N N . SER A 1 97 ? -8.679 10.133 25.214 1.00 92.62 97 SER A N 1
ATOM 680 C CA . SER A 1 97 ? -10.026 10.705 25.026 1.00 92.62 97 SER A CA 1
ATOM 681 C C . SER A 1 97 ? -10.889 10.570 26.282 1.00 92.62 97 SER A C 1
ATOM 683 O O . SER A 1 97 ? -11.526 11.524 26.726 1.00 92.62 97 SER A O 1
ATOM 685 N N . ARG A 1 98 ? -10.871 9.395 26.919 1.00 90.56 98 ARG A N 1
ATOM 686 C CA . ARG A 1 98 ? -11.606 9.145 28.168 1.00 90.56 98 ARG A CA 1
ATOM 687 C C . ARG A 1 98 ? -11.057 9.928 29.339 1.00 90.56 98 ARG A C 1
ATOM 689 O O . ARG A 1 98 ? -11.796 10.311 30.244 1.00 90.56 98 ARG A O 1
ATOM 696 N N . TRP A 1 99 ? -9.742 10.062 29.399 1.00 93.31 99 TRP A N 1
ATOM 697 C CA . TRP A 1 99 ? -9.078 10.795 30.461 1.00 93.31 99 TRP A CA 1
ATOM 698 C C . TRP A 1 99 ? -9.329 12.301 30.332 1.00 93.31 99 TRP A C 1
ATOM 700 O O . TRP A 1 99 ? -9.684 12.936 31.324 1.00 93.31 99 TRP A O 1
ATOM 710 N N . SER A 1 100 ? -9.247 12.853 29.118 1.00 91.62 100 SER A N 1
ATOM 711 C CA . SER A 1 100 ? -9.508 14.272 28.863 1.00 91.62 100 SER A CA 1
ATOM 712 C C . SER A 1 100 ? -10.974 14.638 29.108 1.00 91.62 100 SER A C 1
ATOM 714 O O . SER A 1 100 ? -11.245 15.612 29.809 1.00 91.62 100 SER A O 1
ATOM 716 N N . ALA A 1 101 ? -11.921 13.814 28.644 1.00 91.50 101 ALA A N 1
ATOM 717 C CA . ALA A 1 101 ? -13.349 14.019 28.891 1.00 91.50 101 ALA A CA 1
ATOM 718 C C . ALA A 1 101 ? -13.676 14.038 30.397 1.00 91.50 101 ALA A C 1
ATOM 720 O O . ALA A 1 101 ? -14.382 14.932 30.871 1.00 91.50 101 ALA A O 1
ATOM 721 N N . ARG A 1 102 ? -13.085 13.110 31.169 1.00 90.56 102 ARG A N 1
ATOM 722 C CA . ARG A 1 102 ? -13.253 13.037 32.630 1.00 90.56 102 ARG A CA 1
ATOM 723 C C . ARG A 1 102 ? -12.702 14.262 33.350 1.00 90.56 102 ARG A C 1
ATOM 725 O O . ARG A 1 102 ? -13.376 14.776 34.234 1.00 90.56 102 ARG A O 1
ATOM 732 N N . ARG A 1 103 ? -11.522 14.760 32.962 1.00 92.94 103 ARG A N 1
ATOM 733 C CA . ARG A 1 103 ? -10.942 15.970 33.575 1.00 92.94 103 ARG A CA 1
ATOM 734 C C . ARG A 1 103 ? -11.805 17.216 33.381 1.00 92.94 103 ARG A C 1
ATOM 736 O O . ARG A 1 103 ? -11.797 18.088 34.238 1.00 92.94 103 ARG A O 1
ATOM 743 N N . ILE A 1 104 ? -12.542 17.293 32.276 1.00 92.31 104 ILE A N 1
ATOM 744 C CA . ILE A 1 104 ? -13.391 18.446 31.937 1.00 92.31 104 ILE A CA 1
ATOM 745 C C . ILE A 1 104 ? -14.824 18.266 32.483 1.00 92.31 104 ILE A C 1
ATOM 747 O O . ILE A 1 104 ? -15.659 19.158 32.357 1.00 92.31 104 ILE A O 1
ATOM 751 N N . GLY A 1 105 ? -15.136 17.116 33.092 1.00 92.12 105 GLY A N 1
ATOM 752 C CA . GLY A 1 105 ? -16.479 16.811 33.593 1.00 92.12 105 GLY A CA 1
ATOM 753 C C . GLY A 1 105 ? -17.527 16.669 32.483 1.00 92.12 105 GLY A C 1
ATOM 754 O O . GLY A 1 105 ? -18.716 16.850 32.732 1.00 92.12 105 GLY A O 1
ATOM 755 N N . ARG A 1 106 ? -17.108 16.375 31.244 1.00 89.31 106 ARG A N 1
ATOM 756 C CA . ARG A 1 106 ? -18.006 16.205 30.091 1.00 89.31 106 ARG A CA 1
ATOM 757 C C . ARG A 1 106 ? -18.101 14.740 29.682 1.00 89.31 106 ARG A C 1
ATOM 759 O O . ARG A 1 106 ? -17.157 13.969 29.836 1.00 89.31 106 ARG A O 1
ATOM 766 N N . ALA A 1 107 ? -19.243 14.366 29.108 1.00 88.19 107 ALA A N 1
ATOM 767 C CA . ALA A 1 107 ? -19.401 13.061 28.481 1.00 88.19 107 ALA A CA 1
ATOM 768 C C . ALA A 1 107 ? -18.438 12.916 27.287 1.00 88.19 107 ALA A C 1
ATOM 770 O O . ALA A 1 107 ? -18.215 13.864 26.531 1.00 88.19 107 ALA A O 1
ATOM 771 N N . GLU A 1 108 ? -17.878 11.720 27.110 1.00 85.88 108 GLU A N 1
ATOM 772 C CA . GLU A 1 108 ? -17.017 11.400 25.971 1.00 85.88 108 GLU A CA 1
ATOM 773 C C . GLU A 1 108 ? -17.834 11.433 24.667 1.00 85.88 108 GLU A C 1
ATOM 775 O O . GLU A 1 108 ? -18.656 10.550 24.410 1.00 85.88 108 GLU A O 1
ATOM 780 N N . THR A 1 109 ? -17.602 12.440 23.824 1.00 92.00 109 THR A N 1
ATOM 781 C CA . THR A 1 109 ? -18.233 12.586 22.502 1.00 92.00 109 THR A CA 1
ATOM 782 C C . THR A 1 109 ? -17.300 12.118 21.384 1.00 92.00 109 THR A C 1
ATOM 784 O O . THR A 1 109 ? -16.088 12.034 21.567 1.00 92.00 109 THR A O 1
ATOM 787 N N . ILE A 1 110 ? -17.854 11.847 20.196 1.00 91.44 110 ILE A N 1
ATOM 788 C CA . ILE A 1 110 ? -17.067 11.505 18.995 1.00 91.44 110 ILE A CA 1
ATOM 789 C C . ILE A 1 110 ? -16.038 12.603 18.680 1.00 91.44 110 ILE A C 1
ATOM 791 O O . ILE A 1 110 ? -14.903 12.293 18.330 1.00 91.44 110 ILE A O 1
ATOM 795 N N . GLY A 1 111 ? -16.398 13.875 18.889 1.00 91.38 111 GLY A N 1
ATOM 796 C CA . GLY A 1 111 ? -15.492 15.008 18.686 1.00 91.38 111 GLY A CA 1
ATOM 797 C C . GLY A 1 111 ? -14.204 14.912 19.509 1.00 91.38 111 GLY A C 1
ATOM 798 O O . GLY A 1 111 ? -13.138 15.197 18.977 1.00 91.38 111 GLY A O 1
ATOM 799 N N . TRP A 1 112 ? -14.269 14.434 20.759 1.00 90.06 112 TRP A N 1
ATOM 800 C CA . TRP A 1 112 ? -13.076 14.233 21.596 1.00 90.06 112 TRP A CA 1
ATOM 801 C C . TRP A 1 112 ? -12.158 13.124 21.085 1.00 90.06 112 TRP A C 1
ATOM 803 O O . TRP A 1 112 ? -10.939 13.213 21.218 1.00 90.06 112 TRP A O 1
ATOM 813 N N . CYS A 1 113 ? -12.725 12.076 20.492 1.00 90.69 113 CYS A N 1
ATOM 814 C CA . CYS A 1 113 ? -11.927 11.029 19.865 1.00 90.69 113 CYS A CA 1
ATOM 815 C C . CYS A 1 113 ? -11.243 11.550 18.603 1.00 90.69 113 CYS A C 1
ATOM 817 O O . CYS A 1 113 ? -10.060 11.291 18.417 1.00 90.69 113 CYS A O 1
ATOM 819 N N . LEU A 1 114 ? -11.949 12.327 17.775 1.00 92.19 114 LEU A N 1
ATOM 820 C CA . LEU A 1 114 ? -11.382 12.912 16.558 1.00 92.19 114 LEU A CA 1
ATOM 821 C C . LEU A 1 114 ? -10.262 13.912 16.864 1.00 92.19 114 LEU A C 1
ATOM 823 O O . LEU A 1 114 ? -9.237 13.894 16.186 1.00 92.19 114 LEU A O 1
ATOM 827 N N . THR A 1 115 ? -10.401 14.739 17.904 1.00 92.19 115 THR A N 1
ATOM 828 C CA . THR A 1 115 ? -9.324 15.655 18.315 1.00 92.19 115 THR A CA 1
ATOM 829 C C . THR A 1 115 ? -8.113 14.903 18.860 1.00 92.19 115 THR A C 1
ATOM 831 O O . THR A 1 115 ? -6.985 15.239 18.503 1.00 92.19 115 THR A O 1
ATOM 834 N N . ALA A 1 116 ? -8.320 13.847 19.654 1.00 91.50 116 ALA A N 1
ATOM 835 C CA . ALA A 1 116 ? -7.231 12.984 20.114 1.00 91.50 116 ALA A CA 1
ATOM 836 C C . ALA A 1 116 ? -6.539 12.253 18.946 1.00 91.50 116 ALA A C 1
ATOM 838 O O . ALA A 1 116 ? -5.311 12.181 18.919 1.00 91.50 116 ALA A O 1
ATOM 839 N N . CYS A 1 117 ? -7.300 11.781 17.950 1.00 91.38 117 CYS A N 1
ATOM 840 C CA . CYS A 1 117 ? -6.750 11.216 16.712 1.00 91.38 117 CYS A CA 1
ATOM 841 C C . CYS A 1 117 ? -5.908 12.248 15.962 1.00 91.38 117 CYS A C 1
ATOM 843 O O . CYS A 1 117 ? -4.785 11.946 15.580 1.00 91.38 117 CYS A O 1
ATOM 845 N N . GLY A 1 118 ? -6.417 13.473 15.793 1.00 91.25 118 GLY A N 1
ATOM 846 C CA . GLY A 1 118 ? -5.694 14.559 15.130 1.00 91.25 118 GLY A CA 1
ATOM 847 C C . GLY A 1 118 ? -4.381 14.901 15.831 1.00 91.25 118 GLY A C 1
ATOM 848 O O . GLY A 1 118 ? -3.362 15.066 15.166 1.00 91.25 118 GLY A O 1
ATOM 849 N N . ALA A 1 119 ? -4.370 14.925 17.167 1.00 93.00 119 ALA A N 1
ATOM 850 C CA . ALA A 1 119 ? -3.158 15.166 17.947 1.00 93.00 119 ALA A CA 1
ATOM 851 C C . ALA A 1 119 ? -2.112 14.058 17.742 1.00 93.00 119 ALA A C 1
ATOM 853 O O . ALA A 1 119 ? -0.946 14.353 17.483 1.00 93.00 119 ALA A O 1
ATOM 854 N N . VAL A 1 120 ? -2.526 12.788 17.803 1.00 90.56 120 VAL A N 1
ATOM 855 C CA . VAL A 1 120 ? -1.619 11.646 17.596 1.00 90.56 120 VAL A CA 1
ATOM 856 C C . VAL A 1 120 ? -1.140 11.555 16.147 1.00 90.56 120 VAL A C 1
ATOM 858 O O . VAL A 1 120 ? 0.046 11.334 15.923 1.00 9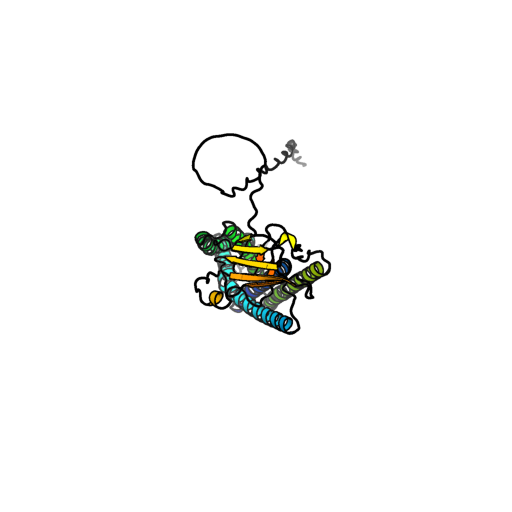0.56 120 VAL A O 1
ATOM 861 N N . ALA A 1 121 ? -2.012 11.798 15.168 1.00 90.75 121 ALA A N 1
ATOM 862 C CA . ALA A 1 121 ? -1.638 11.855 13.756 1.00 90.75 121 ALA A CA 1
ATOM 863 C C . ALA A 1 121 ? -0.637 12.987 13.485 1.00 90.75 121 ALA A C 1
ATOM 865 O O . ALA A 1 121 ? 0.340 12.782 12.771 1.00 90.75 121 ALA A O 1
ATOM 866 N N . THR A 1 122 ? -0.830 14.155 14.108 1.00 92.00 122 THR A N 1
ATOM 867 C CA . THR A 1 122 ? 0.126 15.271 14.029 1.00 92.00 122 THR A CA 1
ATOM 868 C C . THR A 1 122 ? 1.476 14.889 14.615 1.00 92.00 122 THR A C 1
ATOM 870 O O . THR A 1 122 ? 2.500 15.113 13.976 1.00 92.00 122 THR A O 1
ATOM 873 N N . ALA A 1 123 ? 1.488 14.272 15.799 1.00 91.56 123 ALA A N 1
ATOM 874 C CA . ALA A 1 123 ? 2.723 13.813 16.421 1.00 91.56 123 ALA A CA 1
ATOM 875 C C . ALA A 1 123 ? 3.455 12.796 15.532 1.00 91.56 123 ALA A C 1
ATOM 877 O O . ALA A 1 123 ? 4.643 12.963 15.268 1.00 91.56 123 ALA A O 1
ATOM 878 N N . ALA A 1 124 ? 2.738 11.800 15.001 1.00 86.94 124 ALA A N 1
ATOM 879 C CA . ALA A 1 124 ? 3.298 10.811 14.087 1.00 86.94 124 ALA A CA 1
ATOM 880 C C . ALA A 1 124 ? 3.883 11.470 12.829 1.00 86.94 124 ALA A C 1
ATOM 882 O O . ALA A 1 124 ? 5.038 11.222 12.497 1.00 86.94 124 ALA A O 1
ATOM 883 N N . ALA A 1 125 ? 3.128 12.364 12.183 1.00 88.75 125 ALA A N 1
ATOM 884 C CA . ALA A 1 125 ? 3.563 13.061 10.977 1.00 88.75 125 ALA A CA 1
ATOM 885 C C . ALA A 1 125 ? 4.802 13.931 11.203 1.00 88.75 125 ALA A C 1
ATOM 887 O O . ALA A 1 125 ? 5.669 13.980 10.336 1.00 88.75 125 ALA A O 1
ATOM 888 N N . VAL A 1 126 ? 4.920 14.594 12.357 1.00 91.00 126 VAL A N 1
ATOM 889 C CA . VAL A 1 126 ? 6.124 15.358 12.715 1.00 91.00 126 VAL A CA 1
ATOM 890 C C . VAL A 1 126 ? 7.304 14.415 12.949 1.00 91.00 126 VAL A C 1
ATOM 892 O O . VAL A 1 126 ? 8.374 14.635 12.385 1.00 91.00 126 VAL A O 1
ATOM 895 N N . CYS A 1 127 ? 7.110 13.339 13.717 1.00 89.81 127 CYS A N 1
ATOM 896 C CA . CYS A 1 127 ? 8.162 12.368 14.018 1.00 89.81 127 CYS A CA 1
ATOM 897 C C . CYS A 1 127 ? 8.713 11.669 12.770 1.00 89.81 127 CYS A C 1
ATOM 899 O O . CYS A 1 127 ? 9.903 11.382 12.725 1.00 89.81 127 CYS A O 1
ATOM 901 N N . THR A 1 128 ? 7.882 11.398 11.762 1.00 85.88 128 THR A N 1
ATOM 902 C CA . THR A 1 128 ? 8.320 10.739 10.522 1.00 85.88 128 THR A CA 1
ATOM 903 C C . THR A 1 128 ? 8.709 11.735 9.435 1.00 85.88 128 THR A C 1
ATOM 905 O O . THR A 1 128 ? 9.700 11.544 8.738 1.00 85.88 128 THR A O 1
ATOM 908 N N . GLY A 1 129 ? 7.938 12.808 9.269 1.00 82.69 129 GLY A N 1
ATOM 909 C CA . GLY A 1 129 ? 8.104 13.749 8.169 1.00 82.69 129 GLY A CA 1
ATOM 910 C C . GLY A 1 129 ? 9.292 14.689 8.345 1.00 82.69 129 GLY A C 1
ATOM 911 O O . GLY A 1 129 ? 9.904 15.048 7.344 1.00 82.69 129 GLY A O 1
ATOM 912 N N . VAL A 1 130 ? 9.669 15.048 9.581 1.00 88.38 130 VAL A N 1
ATOM 913 C CA . VAL A 1 130 ? 10.860 15.883 9.820 1.00 88.38 130 VAL A CA 1
ATOM 914 C C . VAL A 1 130 ? 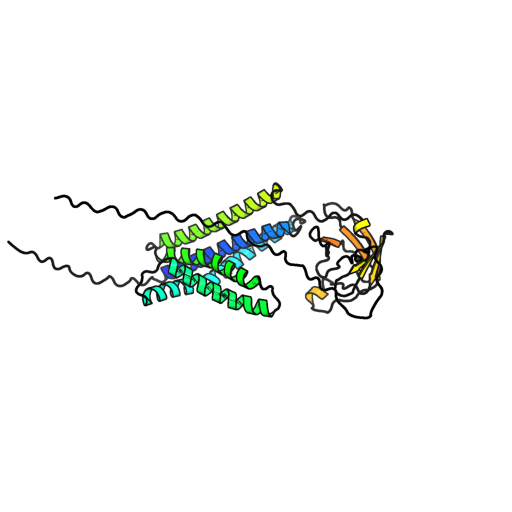12.145 15.150 9.412 1.00 88.38 130 VAL A C 1
ATOM 916 O O . VAL A 1 130 ? 12.875 15.710 8.596 1.00 88.38 130 VAL A O 1
ATOM 919 N N . PRO A 1 131 ? 12.422 13.907 9.861 1.00 90.00 131 PRO A N 1
ATOM 920 C CA . PRO A 1 131 ? 13.586 13.158 9.386 1.00 90.00 131 PRO A CA 1
ATOM 921 C C . PRO A 1 131 ? 13.611 12.977 7.867 1.00 90.00 131 PRO A C 1
ATOM 923 O O . PRO A 1 131 ? 14.647 13.192 7.249 1.00 90.00 131 PRO A O 1
ATOM 926 N N . ILE A 1 132 ? 12.469 12.646 7.250 1.00 85.12 132 ILE A N 1
ATOM 927 C CA . ILE A 1 132 ? 12.391 12.469 5.792 1.00 85.12 132 ILE A CA 1
ATOM 928 C C . ILE A 1 132 ? 12.686 13.787 5.066 1.00 85.12 132 ILE A C 1
ATOM 930 O O . ILE A 1 132 ? 13.439 13.797 4.097 1.00 85.12 132 ILE A O 1
ATOM 934 N N . GLY A 1 133 ? 12.140 14.906 5.547 1.00 85.75 133 GLY A N 1
ATOM 935 C CA . GLY A 1 133 ? 12.426 16.226 4.988 1.00 85.75 133 GLY A CA 1
ATOM 936 C C . GLY A 1 133 ? 13.894 16.635 5.145 1.00 85.75 133 GLY A C 1
ATOM 937 O O . GLY A 1 133 ? 14.460 17.219 4.225 1.00 85.75 133 GLY A O 1
ATOM 938 N N . LEU A 1 134 ? 14.531 16.291 6.271 1.00 90.19 134 LEU A N 1
ATOM 939 C CA . LEU A 1 134 ? 15.960 16.546 6.501 1.00 90.19 134 LEU A CA 1
ATOM 940 C C . LEU A 1 134 ? 16.866 15.709 5.586 1.00 90.19 134 LEU A C 1
ATOM 942 O O . LEU A 1 134 ? 17.944 16.169 5.226 1.00 90.19 134 LEU A O 1
ATOM 946 N N . LEU A 1 135 ? 16.417 14.526 5.161 1.00 91.75 135 LEU A N 1
ATOM 947 C CA . LEU A 1 135 ? 17.114 13.661 4.200 1.00 91.75 135 LEU A CA 1
ATOM 948 C C . LEU A 1 135 ? 16.858 14.053 2.730 1.00 91.75 135 LEU A C 1
ATOM 950 O O . LEU A 1 135 ? 17.116 13.263 1.827 1.00 91.75 135 LEU A O 1
ATOM 954 N N . GLY A 1 136 ? 16.335 15.256 2.472 1.00 88.81 136 GLY A N 1
ATOM 955 C CA . GLY A 1 136 ? 16.045 15.740 1.118 1.00 88.81 136 GLY A CA 1
ATOM 956 C C . GLY A 1 136 ? 14.725 15.229 0.534 1.00 88.81 136 GLY A C 1
ATOM 957 O O . GLY A 1 136 ? 14.466 15.405 -0.655 1.00 88.81 136 GLY A O 1
ATOM 958 N N . GLY A 1 137 ? 13.867 14.612 1.349 1.00 83.62 137 GLY A N 1
ATOM 959 C CA . GLY A 1 137 ? 12.533 14.199 0.930 1.00 83.62 137 GLY A CA 1
ATOM 960 C C . GLY A 1 137 ? 11.638 15.385 0.559 1.00 83.62 137 GLY A C 1
ATOM 961 O O . GLY A 1 137 ? 11.784 16.503 1.057 1.00 83.62 137 GLY A O 1
ATOM 962 N N . SER A 1 138 ? 10.661 15.133 -0.314 1.00 84.25 138 SER A N 1
ATOM 963 C CA . SER A 1 138 ? 9.706 16.157 -0.748 1.00 84.25 138 SER A CA 1
ATOM 964 C C . SER A 1 138 ? 8.950 16.784 0.434 1.00 84.25 138 SER A C 1
ATOM 966 O O . SER A 1 138 ? 8.477 16.091 1.338 1.00 84.25 138 SER A O 1
ATOM 968 N N . ARG A 1 139 ? 8.710 18.102 0.374 1.00 83.62 139 ARG A N 1
ATOM 969 C CA . ARG A 1 139 ? 7.854 18.823 1.340 1.00 83.62 139 ARG A CA 1
ATOM 970 C C . ARG A 1 139 ? 6.410 18.310 1.360 1.00 83.62 139 ARG A C 1
ATOM 972 O O . ARG A 1 139 ? 5.689 18.557 2.323 1.00 83.62 139 ARG A O 1
ATOM 979 N N . THR A 1 140 ? 5.985 17.581 0.327 1.00 84.25 140 THR A N 1
ATOM 980 C CA . THR A 1 140 ? 4.658 16.953 0.266 1.00 84.25 140 THR A CA 1
ATOM 981 C C . THR A 1 140 ? 4.528 15.714 1.153 1.00 84.25 140 THR A C 1
ATOM 983 O O . THR A 1 140 ? 3.405 15.305 1.438 1.00 84.25 140 THR A O 1
ATOM 986 N N . VAL A 1 141 ? 5.634 15.145 1.650 1.00 79.44 141 VAL A N 1
ATOM 987 C CA . VAL A 1 141 ? 5.589 13.946 2.501 1.00 79.44 141 VAL A CA 1
ATOM 988 C C . VAL A 1 141 ? 4.878 14.229 3.823 1.00 79.44 141 VAL A C 1
ATOM 990 O O . VAL A 1 141 ? 4.040 13.440 4.241 1.00 79.44 141 VAL A O 1
ATOM 993 N N . LEU A 1 142 ? 5.142 15.369 4.467 1.00 83.38 142 LEU A N 1
ATOM 994 C CA . LEU A 1 142 ? 4.539 15.707 5.761 1.00 83.38 142 LEU A CA 1
ATOM 995 C C . LEU A 1 142 ? 2.994 15.768 5.719 1.00 83.38 142 LEU A C 1
ATOM 997 O O . LEU A 1 142 ? 2.365 15.046 6.499 1.00 83.38 142 LEU A O 1
ATOM 1001 N N . PRO A 1 143 ? 2.347 16.566 4.839 1.00 85.62 143 PRO A N 1
ATOM 1002 C CA . PRO A 1 143 ? 0.886 16.599 4.773 1.00 85.62 143 PRO A CA 1
ATOM 1003 C C . PRO A 1 143 ? 0.292 15.262 4.314 1.00 85.62 143 PRO A C 1
ATOM 1005 O O . PRO A 1 143 ? -0.797 14.902 4.759 1.00 85.62 143 PRO A O 1
ATOM 1008 N N . LEU A 1 144 ? 1.005 14.504 3.474 1.00 84.12 144 LEU A N 1
ATOM 1009 C CA . LEU A 1 144 ? 0.555 13.188 3.026 1.00 84.12 144 LEU A CA 1
ATOM 1010 C C . LEU A 1 144 ? 0.553 12.170 4.172 1.00 84.12 144 LEU A C 1
ATOM 1012 O O . LEU A 1 144 ? -0.444 11.481 4.374 1.00 84.12 144 LEU A O 1
ATOM 1016 N N . VAL A 1 145 ? 1.633 12.107 4.954 1.00 82.19 145 VAL A N 1
ATOM 1017 C CA . VAL A 1 145 ? 1.729 11.209 6.112 1.00 82.19 145 VAL A CA 1
ATOM 1018 C C . VAL A 1 145 ? 0.713 11.596 7.181 1.00 82.19 145 VAL A C 1
ATOM 1020 O O . VAL A 1 145 ? 0.067 10.718 7.747 1.00 82.19 145 VAL A O 1
ATOM 1023 N N . LEU A 1 146 ? 0.511 12.895 7.418 1.00 88.06 146 LEU A N 1
ATOM 1024 C CA . LEU A 1 146 ? -0.533 13.382 8.319 1.00 88.06 146 LEU A CA 1
ATOM 1025 C C . LEU A 1 146 ? -1.917 12.892 7.893 1.00 88.06 146 LEU A C 1
ATOM 1027 O O . LEU A 1 146 ? -2.660 12.352 8.715 1.00 88.06 146 LEU A O 1
ATOM 1031 N N . LEU A 1 147 ? -2.257 13.074 6.615 1.00 90.50 147 LEU A N 1
ATOM 1032 C CA . LEU A 1 147 ? -3.543 12.661 6.071 1.00 90.50 147 LEU A CA 1
ATOM 1033 C C . LEU A 1 147 ? -3.716 11.143 6.171 1.00 90.50 147 LEU A C 1
ATOM 1035 O O . LEU A 1 147 ? -4.746 10.689 6.661 1.00 90.50 147 LEU A O 1
ATOM 1039 N N . ALA A 1 148 ? -2.706 10.369 5.773 1.00 85.50 148 ALA A N 1
ATOM 1040 C CA . ALA A 1 148 ? -2.740 8.911 5.831 1.00 85.50 148 ALA A CA 1
ATOM 1041 C C . ALA A 1 148 ? -2.897 8.397 7.272 1.00 85.50 148 ALA A C 1
ATOM 1043 O O . ALA A 1 148 ? -3.765 7.568 7.541 1.00 85.50 148 ALA A O 1
ATOM 1044 N N . ALA A 1 149 ? -2.119 8.939 8.215 1.00 86.19 149 ALA A N 1
ATOM 1045 C CA . ALA A 1 149 ? -2.203 8.574 9.626 1.00 86.19 149 ALA A CA 1
ATOM 1046 C C . ALA A 1 149 ? -3.574 8.919 10.219 1.00 86.19 149 ALA A C 1
ATOM 1048 O O . ALA A 1 149 ? -4.152 8.115 10.947 1.00 86.19 149 ALA A O 1
ATOM 1049 N N . PHE A 1 150 ? -4.117 10.096 9.899 1.00 90.19 150 PHE A N 1
ATOM 1050 C CA . PHE A 1 150 ? -5.431 10.504 10.386 1.00 90.19 150 PHE A CA 1
ATOM 1051 C C . PHE A 1 150 ? -6.550 9.631 9.809 1.00 90.19 150 PHE A C 1
ATOM 1053 O O . PHE A 1 150 ? -7.382 9.128 10.563 1.00 90.19 150 PHE A O 1
ATOM 1060 N N . VAL A 1 151 ? -6.553 9.422 8.490 1.00 91.12 151 VAL A N 1
ATOM 1061 C CA . VAL A 1 151 ? -7.579 8.631 7.797 1.00 91.12 151 VAL A CA 1
ATOM 1062 C C . VAL A 1 151 ? -7.575 7.178 8.266 1.00 91.12 151 VAL A C 1
ATOM 1064 O O . VAL A 1 151 ? -8.660 6.633 8.429 1.00 91.12 151 VAL A O 1
ATOM 1067 N N . GLY A 1 152 ? -6.412 6.583 8.555 1.00 86.81 152 GLY A N 1
ATOM 1068 C CA . GLY A 1 152 ? -6.353 5.213 9.083 1.00 86.81 152 GLY A CA 1
ATOM 1069 C C . GLY A 1 152 ? -6.642 5.090 10.589 1.00 86.81 152 GLY A C 1
ATOM 1070 O O . GLY A 1 152 ? -7.243 4.134 11.073 1.00 86.81 152 GLY A O 1
ATOM 1071 N N . LEU A 1 153 ? -6.272 6.088 11.400 1.00 88.94 153 LEU A N 1
ATOM 1072 C CA . LEU A 1 153 ? -6.536 6.017 12.844 1.00 88.94 153 LEU A CA 1
ATOM 1073 C C . LEU A 1 153 ? -8.019 6.194 13.187 1.00 88.94 153 LEU A C 1
ATOM 1075 O O . LEU A 1 153 ? -8.500 5.595 14.153 1.00 88.94 153 LEU A O 1
ATOM 1079 N N . VAL A 1 154 ? -8.747 7.025 12.437 1.00 94.12 154 VAL A N 1
ATOM 1080 C CA . VAL A 1 154 ? -10.127 7.396 12.779 1.00 94.12 154 VAL A CA 1
ATOM 1081 C C . VAL A 1 154 ? -11.073 6.186 12.802 1.00 94.12 154 VAL A C 1
ATOM 1083 O O . VAL A 1 154 ? -11.727 5.995 13.834 1.00 94.12 154 VAL A O 1
ATOM 1086 N N . PRO A 1 155 ? -11.167 5.337 11.760 1.00 90.56 155 PRO A N 1
ATOM 1087 C CA . PRO A 1 155 ? -12.078 4.194 11.774 1.00 90.56 155 PRO A CA 1
ATOM 1088 C C . PRO A 1 155 ? -11.725 3.196 12.877 1.00 90.56 155 PRO A C 1
ATOM 1090 O O . PRO A 1 155 ? -12.624 2.745 13.592 1.00 90.56 155 PRO A O 1
ATOM 1093 N N . ALA A 1 156 ? -10.432 2.926 13.093 1.00 91.50 156 ALA A N 1
ATOM 1094 C CA . ALA A 1 156 ? -9.965 2.039 14.156 1.00 91.50 156 ALA A CA 1
ATOM 1095 C C . ALA A 1 156 ? -10.376 2.544 15.550 1.00 91.50 156 ALA A C 1
ATOM 1097 O O . ALA A 1 156 ? -10.968 1.802 16.336 1.00 91.50 156 ALA A O 1
ATOM 1098 N N . VAL A 1 157 ? -10.150 3.828 15.849 1.00 91.56 157 VAL A N 1
ATOM 1099 C CA . VAL A 1 157 ? -10.517 4.433 17.141 1.00 91.56 157 VAL A CA 1
ATOM 1100 C C . VAL A 1 157 ? -12.033 4.459 17.343 1.00 91.56 157 VAL A C 1
ATOM 1102 O O . VAL A 1 157 ? -12.510 4.168 18.444 1.00 91.56 157 VAL A O 1
ATOM 1105 N N . LEU A 1 158 ? -12.812 4.768 16.302 1.00 92.31 158 LEU A N 1
ATOM 1106 C CA . LEU A 1 158 ? -14.274 4.790 16.386 1.00 92.31 158 LEU A CA 1
ATOM 1107 C C . LEU A 1 158 ? -14.864 3.389 16.596 1.00 92.31 158 LEU A C 1
ATOM 1109 O O . LEU A 1 158 ? -15.743 3.230 17.450 1.00 92.31 158 LEU A O 1
ATOM 1113 N N . CYS A 1 159 ? -14.355 2.371 15.895 1.00 90.44 159 CYS A N 1
ATOM 1114 C CA . CYS A 1 159 ? -14.779 0.981 16.075 1.00 90.44 159 CYS A CA 1
ATOM 1115 C C . CYS A 1 159 ? -14.415 0.469 17.472 1.00 90.44 159 CYS A C 1
ATOM 1117 O O . CYS A 1 159 ? -15.271 -0.062 18.184 1.00 90.44 159 CYS A O 1
ATOM 1119 N N . THR A 1 160 ? -13.183 0.715 17.927 1.00 89.31 160 THR A N 1
ATOM 1120 C CA . THR A 1 160 ? -12.754 0.370 19.287 1.00 89.31 160 THR A CA 1
ATOM 1121 C C . THR A 1 160 ? -13.618 1.068 20.339 1.00 89.31 160 THR A C 1
ATOM 1123 O O . THR A 1 160 ? -14.059 0.430 21.300 1.00 89.31 160 THR A O 1
ATOM 1126 N N . ARG A 1 161 ? -13.948 2.353 20.155 1.00 89.69 161 ARG A N 1
ATOM 1127 C CA . ARG A 1 161 ? -14.876 3.062 21.047 1.00 89.69 161 ARG A CA 1
ATOM 1128 C C . ARG A 1 161 ? -16.248 2.393 21.068 1.00 89.69 161 ARG A C 1
ATOM 1130 O O . ARG A 1 161 ? -16.770 2.156 22.157 1.00 89.69 161 ARG A O 1
ATOM 1137 N N . ALA A 1 162 ? -16.820 2.055 19.915 1.00 89.38 162 ALA A N 1
ATOM 1138 C CA . ALA A 1 162 ? -18.126 1.400 19.840 1.00 89.38 162 ALA A CA 1
ATOM 1139 C C . ALA A 1 162 ? -18.156 0.076 20.631 1.00 89.38 162 ALA A C 1
ATOM 1141 O O . ALA A 1 162 ? -19.072 -0.149 21.425 1.00 89.38 162 ALA A O 1
ATOM 1142 N N . VAL A 1 163 ? -17.102 -0.741 20.524 1.00 88.75 163 VAL A N 1
ATOM 1143 C CA . VAL A 1 163 ? -16.944 -1.990 21.297 1.00 88.75 163 VAL A CA 1
ATOM 1144 C C . VAL A 1 163 ? -16.951 -1.747 22.799 1.00 88.75 163 VAL A C 1
ATOM 1146 O O . VAL A 1 163 ? -17.565 -2.501 23.554 1.00 88.75 163 VAL A O 1
ATOM 1149 N N . THR A 1 164 ? -16.298 -0.680 23.252 1.00 86.06 164 THR A N 1
ATOM 1150 C CA . THR A 1 164 ? -16.229 -0.380 24.686 1.00 86.06 164 THR A CA 1
ATOM 1151 C C . THR A 1 164 ? -17.546 0.125 25.280 1.00 86.06 164 THR A C 1
ATOM 1153 O O . THR A 1 164 ? -17.708 0.069 26.498 1.00 86.06 164 THR A O 1
ATOM 1156 N N . VAL A 1 165 ? -18.476 0.609 24.450 1.00 86.06 165 VAL A N 1
ATOM 1157 C CA . VAL A 1 165 ? -19.824 1.027 24.877 1.00 86.06 165 VAL A CA 1
ATOM 1158 C C . VAL A 1 165 ? -20.787 -0.168 24.912 1.00 86.06 165 VAL A C 1
ATOM 1160 O O . VAL A 1 165 ? -21.742 -0.181 25.691 1.00 86.06 165 VAL A O 1
ATOM 1163 N N . LEU A 1 166 ? -20.525 -1.212 24.121 1.00 86.50 166 LEU A N 1
ATOM 1164 C CA . LEU A 1 166 ? -21.325 -2.435 24.109 1.00 86.50 166 LEU A CA 1
ATOM 1165 C C . LEU A 1 166 ? -21.177 -3.201 25.435 1.00 86.50 166 LEU A C 1
ATOM 1167 O O . LEU A 1 166 ? -20.076 -3.567 25.852 1.00 86.50 166 LEU A O 1
ATOM 1171 N N . ARG A 1 167 ? -22.305 -3.486 26.101 1.00 82.56 167 ARG A N 1
ATOM 1172 C CA . ARG A 1 167 ? -22.327 -4.220 27.382 1.00 82.56 167 ARG A CA 1
ATOM 1173 C C . ARG A 1 167 ? -22.225 -5.739 27.223 1.00 82.56 167 ARG A C 1
ATOM 1175 O O . ARG A 1 167 ? -21.631 -6.394 28.069 1.00 82.56 167 ARG A O 1
ATOM 1182 N N . ARG A 1 168 ? -22.771 -6.310 26.142 1.00 86.12 168 ARG A N 1
ATOM 1183 C CA . ARG A 1 168 ? -22.792 -7.769 25.927 1.00 86.12 168 ARG A CA 1
ATOM 1184 C C . ARG A 1 168 ? -21.490 -8.263 25.303 1.00 86.12 168 ARG A C 1
ATOM 1186 O O . ARG A 1 168 ? -21.139 -7.833 24.208 1.00 86.12 168 ARG A O 1
ATOM 1193 N N . THR A 1 169 ? -20.835 -9.227 25.948 1.00 81.31 169 THR A N 1
ATOM 1194 C CA . THR A 1 169 ? -19.577 -9.838 25.482 1.00 81.31 169 THR A CA 1
ATOM 1195 C C . THR A 1 169 ? -19.684 -10.391 24.058 1.00 81.31 169 THR A C 1
ATOM 1197 O O . THR A 1 169 ? -18.827 -10.095 23.233 1.00 81.31 169 THR A O 1
ATOM 1200 N N . GLY A 1 170 ? -20.773 -11.094 23.720 1.00 81.94 170 GLY A N 1
ATOM 1201 C CA . GLY A 1 170 ? -20.986 -11.614 22.360 1.00 81.94 170 GLY A CA 1
ATOM 1202 C C . GLY A 1 170 ? -21.103 -10.521 21.290 1.00 81.94 170 GLY A C 1
ATOM 1203 O O . GLY A 1 170 ? -20.559 -10.663 20.200 1.00 81.94 170 GLY A O 1
ATOM 1204 N N . ALA A 1 171 ? -21.723 -9.381 21.616 1.00 84.81 171 ALA A N 1
ATOM 1205 C CA . ALA A 1 171 ? -21.846 -8.260 20.680 1.00 84.81 171 ALA A CA 1
ATOM 1206 C C . ALA A 1 171 ? -20.493 -7.587 20.388 1.00 84.81 171 ALA A C 1
ATOM 1208 O O . ALA A 1 171 ? -20.293 -7.055 19.300 1.00 84.81 171 ALA A O 1
ATOM 1209 N N . ARG A 1 172 ? -19.547 -7.636 21.338 1.00 82.75 172 ARG A N 1
ATOM 1210 C CA . ARG A 1 172 ? -18.194 -7.082 21.166 1.00 82.75 172 ARG A CA 1
ATOM 1211 C C . ARG A 1 172 ? -17.399 -7.855 20.119 1.00 82.75 172 ARG A C 1
ATOM 1213 O O . ARG A 1 172 ? -16.841 -7.252 19.209 1.00 82.75 172 ARG A O 1
ATOM 1220 N N . PHE A 1 173 ? -17.391 -9.182 20.226 1.00 81.88 173 PHE A N 1
ATOM 1221 C CA . PHE A 1 173 ? -16.728 -10.044 19.246 1.00 81.88 173 PHE A CA 1
ATOM 1222 C C . PHE A 1 173 ? -17.474 -10.072 17.910 1.00 81.88 173 PHE A C 1
ATOM 1224 O O . PHE A 1 173 ? -16.834 -10.097 16.863 1.00 81.88 173 PHE A O 1
ATOM 1231 N N . GLY A 1 174 ? -18.808 -9.976 17.935 1.00 84.94 174 GLY A N 1
ATOM 1232 C CA . GLY A 1 174 ? -19.616 -9.825 16.725 1.00 84.94 174 GLY A CA 1
ATOM 1233 C C . GLY A 1 174 ? -19.252 -8.571 15.927 1.00 84.94 174 GLY A C 1
ATOM 1234 O O . GLY A 1 174 ? -19.128 -8.648 14.711 1.00 84.94 174 GLY A O 1
ATOM 1235 N N . LEU A 1 175 ? -19.002 -7.440 16.598 1.00 85.38 175 LEU A N 1
ATOM 1236 C CA . LEU A 1 175 ? -18.555 -6.217 15.928 1.00 85.38 175 LEU A CA 1
ATOM 1237 C C . LEU A 1 175 ? -17.151 -6.371 15.328 1.00 85.38 175 LEU A C 1
ATOM 1239 O O . LEU A 1 175 ? -16.952 -5.992 14.180 1.00 85.38 175 LEU A O 1
ATOM 1243 N N . ALA A 1 176 ? -16.199 -6.968 16.052 1.00 80.06 176 ALA A N 1
ATOM 1244 C CA . ALA A 1 176 ? -14.865 -7.244 15.509 1.00 80.06 176 ALA A CA 1
ATOM 1245 C C . ALA A 1 176 ? -14.931 -8.146 14.263 1.00 80.06 176 ALA A C 1
ATOM 1247 O O . ALA A 1 176 ? -14.296 -7.856 13.251 1.00 80.06 176 ALA A O 1
ATOM 1248 N N . GLY A 1 177 ? -15.755 -9.198 14.309 1.00 83.00 177 GLY A N 1
ATOM 1249 C CA . GLY A 1 177 ? -16.017 -10.064 13.160 1.00 83.00 177 GLY A CA 1
ATOM 1250 C C . GLY A 1 177 ? -16.680 -9.317 12.001 1.00 83.00 177 GLY A C 1
ATOM 1251 O O . GLY A 1 177 ? -16.267 -9.483 10.858 1.00 83.00 177 GLY A O 1
ATOM 1252 N N . ALA A 1 178 ? -17.651 -8.443 12.279 1.00 87.62 178 ALA A N 1
ATOM 1253 C CA . ALA A 1 178 ? -18.303 -7.626 11.258 1.00 87.62 178 ALA A CA 1
ATOM 1254 C C . ALA A 1 178 ? -17.331 -6.643 10.589 1.00 87.62 178 ALA A C 1
ATOM 1256 O O . ALA A 1 178 ? -17.393 -6.471 9.376 1.00 87.62 178 ALA A O 1
ATOM 1257 N N . VAL A 1 179 ? -16.409 -6.038 11.347 1.00 83.94 179 VAL A N 1
ATOM 1258 C CA . VAL A 1 179 ? -15.357 -5.171 10.791 1.00 83.94 179 VAL A CA 1
ATOM 1259 C C . VAL A 1 179 ? -14.386 -5.978 9.932 1.00 83.94 179 VAL A C 1
ATOM 1261 O O . VAL A 1 179 ? -14.043 -5.530 8.842 1.00 83.94 179 VAL A O 1
ATOM 1264 N N . LEU A 1 180 ? -13.990 -7.179 10.370 1.00 83.12 180 LEU A N 1
ATOM 1265 C CA . LEU A 1 180 ? -13.130 -8.061 9.577 1.00 83.12 180 LEU A CA 1
ATOM 1266 C C . LEU A 1 180 ? -13.796 -8.434 8.250 1.00 83.12 180 LEU A C 1
ATOM 1268 O O . LEU A 1 180 ? -13.213 -8.236 7.188 1.00 83.12 180 LEU A O 1
ATOM 1272 N N . VAL A 1 181 ? -15.026 -8.951 8.309 1.00 89.50 181 VAL A N 1
ATOM 1273 C CA . VAL A 1 181 ? -15.785 -9.362 7.121 1.00 89.50 181 VAL A CA 1
ATOM 1274 C C . VAL A 1 181 ? -16.043 -8.161 6.220 1.00 89.50 181 VAL A C 1
ATOM 1276 O O . VAL A 1 181 ? -15.766 -8.243 5.030 1.00 89.50 181 VAL A O 1
ATOM 1279 N N . GLY A 1 182 ? -16.488 -7.033 6.780 1.00 86.75 182 GLY A N 1
ATOM 1280 C CA . GLY A 1 182 ? -16.709 -5.785 6.054 1.00 86.75 182 GLY A CA 1
ATOM 1281 C C . GLY A 1 182 ? -15.449 -5.304 5.336 1.00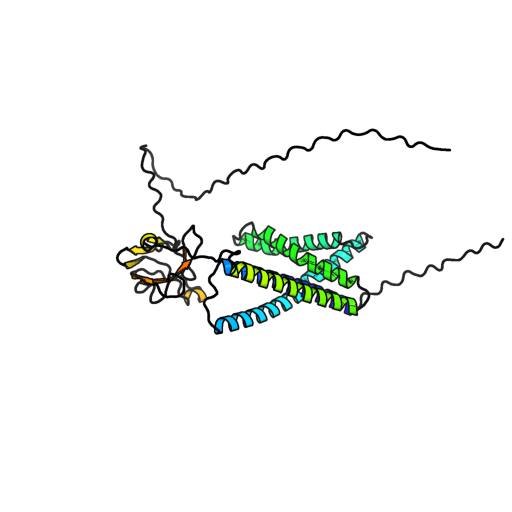 86.75 182 GLY A C 1
ATOM 1282 O O . GLY A 1 182 ? -15.480 -5.050 4.133 1.00 86.75 182 GLY A O 1
ATOM 1283 N N . GLY A 1 183 ? -14.320 -5.269 6.043 1.00 79.69 183 GLY A N 1
ATOM 1284 C CA . GLY A 1 183 ? -13.018 -4.905 5.495 1.00 79.69 183 GLY A CA 1
ATOM 1285 C C . GLY A 1 183 ? -12.561 -5.831 4.369 1.00 79.69 183 GLY A C 1
ATOM 1286 O O . GLY A 1 183 ? -12.181 -5.360 3.300 1.00 79.69 183 GLY A O 1
ATOM 1287 N N . LEU A 1 184 ? -12.664 -7.148 4.564 1.00 84.19 184 LEU A N 1
ATOM 1288 C CA . LEU A 1 184 ? -12.339 -8.137 3.533 1.00 84.19 184 LEU A CA 1
ATOM 1289 C C . LEU A 1 184 ? -13.261 -8.017 2.316 1.00 84.19 184 LEU A C 1
ATOM 1291 O O . LEU A 1 184 ? -12.776 -8.050 1.188 1.00 84.19 184 LEU A O 1
ATOM 1295 N N . THR A 1 185 ? -14.569 -7.830 2.522 1.00 86.62 185 THR A N 1
ATOM 1296 C CA . THR A 1 185 ? -15.518 -7.631 1.417 1.00 86.62 185 THR A CA 1
ATOM 1297 C C . THR A 1 185 ? -15.229 -6.354 0.640 1.00 86.62 185 THR A C 1
ATOM 1299 O O . THR A 1 185 ? -15.248 -6.387 -0.586 1.00 86.62 185 THR A O 1
ATOM 1302 N N . LEU A 1 186 ? -14.897 -5.249 1.313 1.00 84.75 186 LEU A N 1
ATOM 1303 C CA . LEU A 1 186 ? -14.537 -3.999 0.648 1.00 84.75 186 LEU A CA 1
ATOM 1304 C C . LEU A 1 186 ? -13.242 -4.151 -0.161 1.00 84.75 186 LEU A C 1
ATOM 1306 O O . LEU A 1 186 ? -13.204 -3.758 -1.323 1.00 84.75 186 LEU A O 1
ATOM 1310 N N . SER A 1 187 ? -12.212 -4.775 0.414 1.00 82.81 187 SER A N 1
ATOM 1311 C CA . SER A 1 187 ? -10.952 -5.060 -0.285 1.00 82.81 187 SER A CA 1
ATOM 1312 C C . SER A 1 187 ? -11.164 -5.961 -1.501 1.00 82.81 187 SER A C 1
ATOM 1314 O O . SER A 1 187 ? -10.631 -5.681 -2.574 1.00 82.81 187 SER A O 1
ATOM 1316 N N . ALA A 1 188 ? -11.991 -7.002 -1.372 1.00 85.44 188 ALA A N 1
ATOM 1317 C CA . ALA A 1 188 ? -12.367 -7.867 -2.485 1.00 85.44 188 ALA A CA 1
ATOM 1318 C C . ALA A 1 188 ? -13.132 -7.100 -3.575 1.00 85.44 188 ALA A C 1
ATOM 1320 O O . ALA A 1 188 ? -12.825 -7.262 -4.752 1.00 85.44 188 ALA A O 1
ATOM 1321 N N . LEU A 1 189 ? -14.078 -6.230 -3.206 1.00 91.56 189 LEU A N 1
ATOM 1322 C CA . LEU A 1 189 ? -14.812 -5.392 -4.158 1.00 91.56 189 LEU A CA 1
ATOM 1323 C C . LEU A 1 189 ? -13.887 -4.429 -4.909 1.00 91.56 189 LEU A C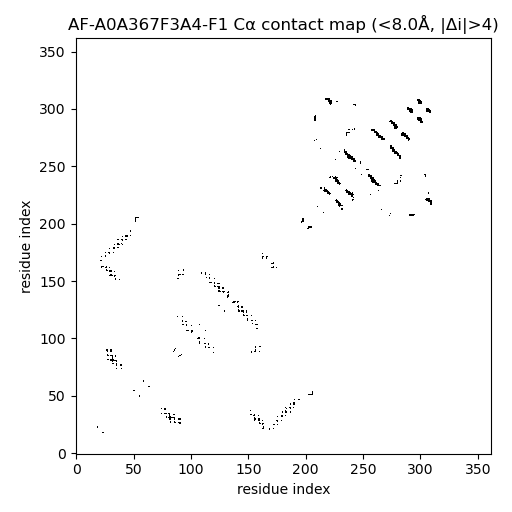 1
ATOM 1325 O O . LEU A 1 189 ? -14.019 -4.297 -6.123 1.00 91.56 189 LEU A O 1
ATOM 1329 N N . VAL A 1 190 ? -12.935 -3.790 -4.222 1.00 88.25 190 VAL A N 1
ATOM 1330 C CA . VAL A 1 190 ? -11.952 -2.902 -4.863 1.00 88.25 190 VAL A CA 1
ATOM 1331 C C . VAL A 1 190 ? -11.016 -3.683 -5.776 1.00 88.25 190 VAL A C 1
ATOM 1333 O O . VAL A 1 190 ? -10.752 -3.232 -6.887 1.00 88.25 190 VAL A O 1
ATOM 1336 N N . LEU A 1 191 ? -10.563 -4.867 -5.362 1.00 84.12 191 LEU A N 1
ATOM 1337 C CA . LEU A 1 191 ? -9.729 -5.724 -6.200 1.00 84.12 191 LEU A CA 1
ATOM 1338 C C . LEU A 1 191 ? -10.479 -6.162 -7.462 1.00 84.12 191 LEU A C 1
ATOM 1340 O O . LEU A 1 191 ? -9.984 -5.961 -8.566 1.00 84.12 191 LEU A O 1
ATOM 1344 N N . VAL A 1 192 ? -11.681 -6.724 -7.313 1.00 89.88 192 VAL A N 1
ATOM 1345 C CA . VAL A 1 192 ? -12.505 -7.189 -8.439 1.00 89.88 192 VAL A CA 1
ATOM 1346 C C . VAL A 1 192 ? -12.882 -6.022 -9.348 1.00 89.88 192 VAL A C 1
ATOM 1348 O O . VAL A 1 192 ? -12.743 -6.135 -10.561 1.00 89.88 192 VAL A O 1
ATOM 1351 N N . GLY A 1 193 ? -13.298 -4.887 -8.783 1.00 89.75 193 GLY A N 1
ATOM 1352 C CA . GLY A 1 193 ? -13.616 -3.678 -9.539 1.00 89.75 193 GLY A CA 1
ATOM 1353 C C . GLY A 1 193 ? -12.404 -3.114 -10.280 1.00 89.75 193 GLY A C 1
ATOM 1354 O O . GLY A 1 193 ? -12.516 -2.762 -11.450 1.00 89.75 193 GLY A O 1
ATOM 1355 N N . GLY A 1 194 ? -11.232 -3.089 -9.642 1.00 85.31 194 GLY A N 1
ATOM 1356 C CA . GLY A 1 194 ? -9.976 -2.661 -10.252 1.00 85.31 194 GLY A CA 1
ATOM 1357 C C . GLY A 1 194 ? -9.521 -3.586 -11.379 1.00 85.31 194 GLY A C 1
ATOM 1358 O O . GLY A 1 194 ? -9.173 -3.111 -12.456 1.00 85.31 194 GLY A O 1
ATOM 1359 N N . LEU A 1 195 ? -9.596 -4.904 -11.177 1.00 86.38 195 LEU A N 1
ATOM 1360 C CA . LEU A 1 195 ? -9.295 -5.899 -12.210 1.00 86.38 195 LEU A CA 1
ATOM 1361 C C . LEU A 1 195 ? -10.298 -5.845 -13.368 1.00 86.38 195 LEU A C 1
ATOM 1363 O O . LEU A 1 195 ? -9.894 -5.949 -14.522 1.00 86.38 195 LEU A O 1
ATOM 1367 N N . ALA A 1 196 ? -11.586 -5.636 -13.090 1.00 88.31 196 ALA A N 1
ATOM 1368 C CA . ALA A 1 196 ? -12.605 -5.452 -14.120 1.00 88.31 196 ALA A CA 1
ATOM 1369 C C . ALA A 1 196 ? -12.373 -4.154 -14.909 1.00 88.31 196 ALA A C 1
ATOM 1371 O O . ALA A 1 196 ? -12.416 -4.166 -16.138 1.00 88.31 196 ALA A O 1
ATOM 1372 N N . ALA A 1 197 ? -12.062 -3.045 -14.233 1.00 87.69 197 ALA A N 1
ATOM 1373 C CA . ALA A 1 197 ? -11.706 -1.784 -14.880 1.00 87.69 197 ALA A CA 1
ATOM 1374 C C . ALA A 1 197 ? -10.427 -1.916 -15.728 1.00 87.69 197 ALA A C 1
ATOM 1376 O O . ALA A 1 197 ? -10.352 -1.357 -16.819 1.00 87.69 197 ALA A O 1
ATOM 1377 N N . TYR A 1 198 ? -9.448 -2.700 -15.269 1.00 82.31 198 TYR A N 1
ATOM 1378 C CA . TYR A 1 198 ? -8.246 -3.033 -16.034 1.00 82.31 198 TYR A CA 1
ATOM 1379 C C . TYR A 1 198 ? -8.565 -3.897 -17.263 1.00 82.31 198 TYR A C 1
ATOM 1381 O O . TYR A 1 198 ? -8.151 -3.575 -18.372 1.00 82.31 198 TYR A O 1
ATOM 1389 N N . GLY A 1 199 ? -9.352 -4.963 -17.098 1.00 84.19 199 GLY A N 1
ATOM 1390 C CA . GLY A 1 199 ? -9.715 -5.880 -18.183 1.00 84.19 199 GLY A CA 1
ATOM 1391 C C . GLY A 1 199 ? -10.622 -5.258 -19.250 1.00 84.19 199 GLY A C 1
ATOM 1392 O O . GLY A 1 199 ? -10.526 -5.619 -20.418 1.00 84.19 199 GLY A O 1
ATOM 1393 N N . THR A 1 200 ? -11.470 -4.301 -18.868 1.00 90.19 200 THR A N 1
ATOM 1394 C CA . THR A 1 200 ? -12.338 -3.543 -19.791 1.00 90.19 200 THR A CA 1
ATOM 1395 C C . THR A 1 200 ? -11.629 -2.368 -20.468 1.00 90.19 200 THR A C 1
ATOM 1397 O O . THR A 1 200 ? -12.208 -1.740 -21.350 1.00 90.19 200 THR A O 1
ATOM 1400 N N . GLY A 1 201 ? -10.394 -2.048 -20.067 1.00 86.94 201 GLY A N 1
ATOM 1401 C CA . GLY A 1 201 ? -9.642 -0.902 -20.582 1.00 86.94 201 GLY A CA 1
ATOM 1402 C C . GLY A 1 201 ? -10.089 0.460 -20.034 1.00 86.94 201 GLY A C 1
ATOM 1403 O O . GLY A 1 201 ? -9.568 1.482 -20.477 1.00 86.94 201 GLY A O 1
ATOM 1404 N N . LEU A 1 202 ? -11.011 0.499 -19.059 1.00 89.19 202 LEU A N 1
ATOM 1405 C CA . LEU A 1 202 ? -11.356 1.722 -18.314 1.00 89.19 202 LEU A CA 1
ATOM 1406 C C . LEU A 1 202 ? -10.129 2.289 -17.594 1.00 89.19 202 LEU A C 1
ATOM 1408 O O . LEU A 1 202 ? -9.894 3.497 -17.592 1.00 89.19 202 LEU A O 1
ATOM 1412 N N . LEU A 1 203 ? -9.325 1.404 -17.005 1.00 83.00 203 LEU A N 1
ATOM 1413 C CA . LEU A 1 203 ? -7.954 1.721 -16.644 1.00 83.00 203 LEU A CA 1
ATOM 1414 C C . LEU A 1 203 ? -7.108 1.487 -17.886 1.00 83.00 203 LEU A C 1
ATOM 1416 O O . LEU A 1 203 ? -6.900 0.342 -18.286 1.00 83.00 203 LEU A O 1
ATOM 1420 N N . GLN A 1 204 ? -6.637 2.579 -18.495 1.00 78.56 204 GLN A N 1
ATOM 1421 C CA . GLN A 1 204 ? -5.717 2.480 -19.619 1.00 78.56 204 GLN A CA 1
ATOM 1422 C C . GLN A 1 204 ? -4.527 1.631 -19.196 1.00 78.56 204 GLN A C 1
ATOM 1424 O O . GLN A 1 204 ? -3.781 1.986 -18.277 1.00 78.56 204 GLN A O 1
ATOM 1429 N N . LYS A 1 205 ? -4.392 0.488 -19.867 1.00 77.62 205 LYS A N 1
ATOM 1430 C CA . LYS A 1 205 ? -3.194 -0.321 -19.783 1.00 77.62 205 LYS A CA 1
ATOM 1431 C C . LYS A 1 205 ? -2.043 0.570 -20.225 1.00 77.62 205 LYS A C 1
ATOM 1433 O O . LYS A 1 205 ? -2.138 1.202 -21.276 1.00 77.62 205 LYS A O 1
ATOM 1438 N N . TYR A 1 206 ? -0.987 0.631 -19.423 1.00 76.25 206 TYR A N 1
ATOM 1439 C CA . TYR A 1 206 ? 0.241 1.264 -19.869 1.00 76.25 206 TYR A CA 1
ATOM 1440 C C . TYR A 1 206 ? 0.636 0.622 -21.195 1.00 76.25 206 TYR A C 1
ATOM 1442 O O . TYR A 1 206 ? 0.721 -0.599 -21.291 1.00 76.25 206 TYR A O 1
ATOM 1450 N N . GLU A 1 207 ? 0.776 1.426 -22.237 1.00 74.81 207 GLU A N 1
ATOM 1451 C CA . GLU A 1 207 ? 1.329 0.984 -23.504 1.00 74.81 207 GLU A CA 1
ATOM 1452 C C . GLU A 1 207 ? 2.713 1.624 -23.582 1.00 74.81 207 GLU A C 1
ATOM 1454 O O . GLU A 1 207 ? 2.793 2.857 -23.596 1.00 74.81 207 GLU A O 1
ATOM 1459 N N . PRO A 1 208 ? 3.802 0.830 -23.555 1.00 72.12 208 PRO A N 1
ATOM 1460 C CA . PRO A 1 208 ? 5.138 1.389 -23.642 1.00 72.12 208 PRO A CA 1
ATOM 1461 C C . PRO A 1 208 ? 5.234 2.226 -24.920 1.00 72.12 208 PRO A C 1
ATOM 1463 O O . PRO A 1 208 ? 4.679 1.816 -25.951 1.00 72.12 208 PRO A O 1
ATOM 1466 N N . PRO A 1 209 ? 5.908 3.388 -24.891 1.00 75.50 209 PRO A N 1
ATOM 1467 C CA . PRO A 1 209 ? 6.056 4.204 -26.083 1.00 75.50 209 PRO A CA 1
ATOM 1468 C C . PRO A 1 209 ? 6.678 3.361 -27.201 1.00 75.50 209 PRO A C 1
ATOM 1470 O O . PRO A 1 209 ? 7.766 2.801 -27.063 1.00 75.50 209 PRO A O 1
ATOM 1473 N N . ARG A 1 210 ? 5.965 3.241 -28.326 1.00 82.19 210 ARG A N 1
ATOM 1474 C CA . ARG A 1 210 ? 6.461 2.517 -29.498 1.00 82.19 210 ARG A CA 1
ATOM 1475 C C . ARG A 1 210 ? 7.485 3.388 -30.207 1.00 82.19 210 ARG A C 1
ATOM 1477 O O . ARG A 1 210 ? 7.132 4.198 -31.060 1.00 82.19 210 ARG A O 1
ATOM 1484 N N . LEU A 1 211 ? 8.750 3.220 -29.847 1.00 85.06 211 LEU A N 1
ATOM 1485 C CA . LEU A 1 211 ? 9.839 3.930 -30.505 1.00 85.06 211 LEU A CA 1
ATOM 1486 C C . LEU A 1 211 ? 10.072 3.348 -31.885 1.00 85.06 211 LEU A C 1
ATOM 1488 O O . LEU A 1 211 ? 10.141 2.134 -32.053 1.00 85.06 211 LEU A O 1
ATOM 1492 N N . THR A 1 212 ? 10.194 4.207 -32.884 1.00 87.88 212 THR A N 1
ATOM 1493 C CA . THR A 1 212 ? 10.726 3.815 -34.192 1.00 87.88 212 THR A CA 1
ATOM 1494 C C . THR A 1 212 ? 12.243 3.658 -34.098 1.00 87.88 212 THR A C 1
ATOM 1496 O O . THR A 1 212 ? 12.872 4.284 -33.248 1.00 87.88 212 THR A O 1
ATOM 1499 N N . ALA A 1 213 ? 12.856 2.861 -34.981 1.00 88.00 213 ALA A N 1
ATOM 1500 C CA . ALA A 1 213 ? 14.318 2.737 -35.025 1.00 88.00 213 ALA A CA 1
ATOM 1501 C C . ALA A 1 213 ? 14.999 4.113 -35.129 1.00 88.00 213 ALA A C 1
ATOM 1503 O O . ALA A 1 213 ? 15.975 4.361 -34.437 1.00 88.00 213 ALA A O 1
ATOM 1504 N N . ALA A 1 214 ? 14.415 5.040 -35.897 1.00 89.94 214 ALA A N 1
ATOM 1505 C CA . ALA A 1 214 ? 14.895 6.414 -36.028 1.00 89.94 214 ALA A CA 1
ATOM 1506 C C . ALA A 1 214 ? 14.878 7.211 -34.709 1.00 89.94 214 ALA A C 1
ATOM 1508 O O . ALA A 1 214 ? 15.758 8.036 -34.495 1.00 89.94 214 ALA A O 1
ATOM 1509 N N . GLN A 1 215 ? 13.906 6.966 -33.824 1.00 89.94 215 GLN A N 1
ATOM 1510 C CA . GLN A 1 215 ? 13.823 7.616 -32.507 1.00 89.94 215 GLN A CA 1
ATOM 1511 C C . GLN A 1 215 ? 14.815 7.045 -31.488 1.00 89.94 215 GLN A C 1
ATOM 1513 O O . GLN A 1 215 ? 15.050 7.678 -30.464 1.00 89.94 215 GLN A O 1
ATOM 1518 N N . LEU A 1 216 ? 15.372 5.859 -31.752 1.00 90.69 216 LEU A N 1
ATOM 1519 C CA . LEU A 1 216 ? 16.417 5.252 -30.925 1.00 90.69 216 LEU A CA 1
ATOM 1520 C C . LEU A 1 216 ? 17.809 5.793 -31.247 1.00 90.69 216 LEU A C 1
ATOM 1522 O O . LEU A 1 216 ? 18.705 5.730 -30.407 1.00 90.69 216 LEU A O 1
ATOM 1526 N N . LEU A 1 217 ? 17.990 6.325 -32.455 1.00 94.19 217 LEU A N 1
ATOM 1527 C CA . LEU A 1 217 ? 19.272 6.840 -32.908 1.00 94.19 217 LEU A CA 1
ATOM 1528 C C . LEU A 1 217 ? 19.678 8.093 -32.136 1.00 94.19 217 LEU A C 1
ATOM 1530 O O . LEU A 1 217 ? 18.848 8.938 -31.802 1.00 94.19 217 LEU A O 1
ATOM 1534 N N . GLY A 1 218 ? 20.984 8.244 -31.944 1.00 94.19 218 GLY A N 1
ATOM 1535 C CA . GLY A 1 218 ? 21.583 9.401 -31.291 1.00 94.19 218 GLY A CA 1
ATOM 1536 C C . GLY A 1 218 ? 22.344 9.029 -30.028 1.00 94.19 218 GLY A C 1
ATOM 1537 O O . GLY A 1 218 ? 22.657 7.862 -29.795 1.00 94.19 218 GLY A O 1
ATOM 1538 N N . THR A 1 219 ? 22.672 10.050 -29.243 1.00 95.06 219 THR A N 1
ATOM 1539 C CA . THR A 1 219 ? 23.457 9.919 -28.017 1.00 95.06 219 THR A CA 1
ATOM 1540 C C . THR A 1 219 ? 22.551 10.039 -26.798 1.00 95.06 219 THR A C 1
ATOM 1542 O O . THR A 1 219 ? 21.819 11.016 -26.620 1.00 95.06 219 THR A O 1
ATOM 1545 N N . TRP A 1 220 ? 22.618 9.022 -25.957 1.00 92.69 220 TRP A N 1
ATOM 1546 C CA . TRP A 1 220 ? 21.949 8.906 -24.672 1.00 92.69 220 TRP A CA 1
ATOM 1547 C C . TRP A 1 220 ? 22.990 9.135 -23.576 1.00 92.69 220 TRP A C 1
ATOM 1549 O O . TRP A 1 220 ? 24.146 8.789 -23.776 1.00 92.69 220 TRP A O 1
ATOM 1559 N N . THR A 1 221 ? 22.619 9.724 -22.445 1.00 91.00 221 THR A N 1
ATOM 1560 C CA . THR A 1 221 ? 23.515 10.004 -21.317 1.00 91.00 221 THR A CA 1
ATOM 1561 C C . THR A 1 221 ? 22.946 9.460 -20.027 1.00 91.00 221 THR A C 1
ATOM 1563 O O . THR A 1 221 ? 21.816 9.802 -19.712 1.00 91.00 221 THR A O 1
ATOM 1566 N N . ASP A 1 222 ? 23.711 8.688 -19.255 1.00 87.19 222 ASP A N 1
ATOM 1567 C CA . ASP A 1 222 ? 23.323 8.139 -17.934 1.00 87.19 222 ASP A CA 1
ATOM 1568 C C . ASP A 1 222 ? 23.034 9.192 -16.846 1.00 87.19 222 ASP A C 1
ATOM 1570 O O . ASP A 1 222 ? 22.649 8.863 -15.724 1.00 87.19 222 ASP A O 1
ATOM 1574 N N . GLY A 1 223 ? 23.203 10.477 -17.172 1.00 86.12 223 GLY A N 1
ATOM 1575 C CA . GLY A 1 223 ? 23.051 11.583 -16.236 1.00 86.12 223 GLY A CA 1
ATOM 1576 C C . GLY A 1 223 ? 24.223 11.735 -15.262 1.00 86.12 223 GLY A C 1
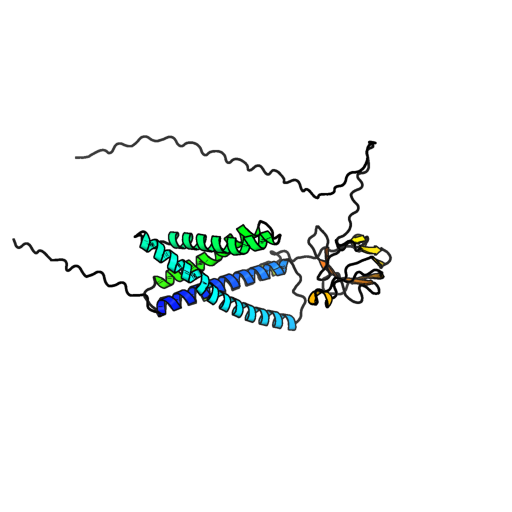ATOM 1577 O O . GLY A 1 223 ? 24.218 12.697 -14.496 1.00 86.12 223 GLY A O 1
ATOM 1578 N N . GLN A 1 224 ? 25.216 10.842 -15.306 1.00 87.88 224 GLN A N 1
ATOM 1579 C CA . GLN A 1 224 ? 26.472 10.897 -14.547 1.00 87.88 224 GLN A CA 1
ATOM 1580 C C . GLN A 1 224 ? 27.682 11.261 -15.421 1.00 87.88 224 GLN A C 1
ATOM 1582 O O . GLN A 1 224 ? 28.777 11.451 -14.904 1.00 87.88 224 GLN A O 1
ATOM 1587 N N . GLY A 1 225 ? 27.476 11.439 -16.727 1.00 89.94 225 GLY A N 1
ATOM 1588 C CA . GLY A 1 225 ? 28.504 11.875 -17.675 1.00 89.94 225 GLY A CA 1
ATOM 1589 C C . GLY A 1 225 ? 28.834 10.822 -18.728 1.00 89.94 225 GLY A C 1
ATOM 1590 O O . GLY A 1 225 ? 29.338 11.188 -19.789 1.00 89.94 225 GLY A O 1
ATOM 1591 N N . GLY A 1 226 ? 28.455 9.565 -18.493 1.00 93.12 226 GLY A N 1
ATOM 1592 C CA . GLY A 1 226 ? 28.566 8.497 -19.469 1.00 93.12 226 GLY A CA 1
ATOM 1593 C C . GLY A 1 226 ? 27.567 8.658 -20.604 1.00 93.12 226 GLY A C 1
ATOM 1594 O O . GLY A 1 226 ? 26.483 9.245 -20.455 1.00 93.12 226 GLY A O 1
ATOM 1595 N N . THR A 1 227 ? 27.936 8.151 -21.779 1.00 95.00 227 THR A N 1
ATOM 1596 C CA . THR A 1 227 ? 27.120 8.232 -22.987 1.00 95.00 227 THR A CA 1
ATOM 1597 C C . THR A 1 227 ? 27.026 6.913 -23.744 1.00 95.00 227 THR A C 1
ATOM 1599 O O . THR A 1 227 ? 27.956 6.116 -23.798 1.00 95.00 227 THR A O 1
ATOM 1602 N N . LEU A 1 228 ? 25.876 6.691 -24.375 1.00 94.81 228 LEU A N 1
ATOM 1603 C CA . LEU A 1 228 ? 25.612 5.587 -25.286 1.00 94.81 228 LEU A CA 1
ATOM 1604 C C . LEU A 1 228 ? 25.141 6.161 -26.619 1.00 94.81 228 LEU A C 1
ATOM 1606 O O . LEU A 1 228 ? 24.076 6.765 -26.707 1.00 94.81 228 LEU A O 1
ATOM 1610 N N . THR A 1 229 ? 25.920 5.962 -27.674 1.00 96.31 229 THR A N 1
ATOM 1611 C CA . THR A 1 229 ? 25.580 6.405 -29.026 1.00 96.31 229 THR A CA 1
ATOM 1612 C C . THR A 1 229 ? 25.103 5.230 -29.867 1.00 96.31 229 THR A C 1
ATOM 1614 O O . THR A 1 229 ? 25.860 4.290 -30.107 1.00 96.31 229 THR A O 1
ATOM 1617 N N . LEU A 1 230 ? 23.862 5.305 -30.352 1.00 95.88 230 LEU A N 1
ATOM 1618 C CA . LEU A 1 230 ? 23.252 4.322 -31.248 1.00 95.88 230 LEU A CA 1
ATOM 1619 C C . LEU A 1 230 ? 23.200 4.885 -32.672 1.00 95.88 230 LEU A C 1
ATOM 1621 O O . LEU A 1 230 ? 22.607 5.941 -32.917 1.00 95.88 230 LEU A O 1
ATOM 1625 N N . ARG A 1 231 ? 23.835 4.191 -33.620 1.00 96.88 231 ARG A N 1
ATOM 1626 C CA . ARG A 1 231 ? 23.920 4.608 -35.027 1.00 96.88 231 ARG A CA 1
ATOM 1627 C C . ARG A 1 231 ? 22.968 3.822 -35.920 1.00 96.88 231 ARG A C 1
ATOM 1629 O O . ARG A 1 231 ? 22.590 2.697 -35.615 1.00 96.88 231 ARG A O 1
ATOM 1636 N N . ALA A 1 232 ? 22.598 4.427 -37.049 1.00 95.81 232 ALA A N 1
ATOM 1637 C CA . ALA A 1 232 ? 21.650 3.857 -38.012 1.00 95.81 232 ALA A CA 1
ATOM 1638 C C . ALA A 1 232 ? 22.126 2.544 -38.655 1.00 95.81 232 ALA A C 1
ATOM 1640 O O . ALA A 1 232 ? 21.304 1.768 -39.130 1.00 95.81 232 ALA A O 1
ATOM 1641 N N . ASP A 1 233 ? 23.436 2.302 -38.670 1.00 95.88 233 ASP A N 1
ATOM 1642 C CA . ASP A 1 233 ? 24.073 1.095 -39.204 1.00 95.88 233 ASP A CA 1
ATOM 1643 C C . ASP A 1 233 ? 24.024 -0.102 -38.237 1.00 95.88 233 ASP A C 1
ATOM 1645 O O . ASP A 1 233 ? 24.609 -1.145 -38.520 1.00 95.88 233 ASP A O 1
ATOM 1649 N N . GLY A 1 234 ? 23.342 0.039 -37.096 1.00 95.56 234 GLY A N 1
ATOM 1650 C CA . GLY A 1 234 ? 23.285 -0.988 -36.060 1.00 95.56 234 GLY A CA 1
ATOM 1651 C C . GLY A 1 234 ? 24.516 -1.008 -35.158 1.00 95.56 234 GLY A C 1
ATOM 1652 O O . GLY A 1 234 ? 24.628 -1.902 -34.326 1.00 95.56 234 GLY A O 1
ATOM 1653 N N . THR A 1 235 ? 25.441 -0.047 -35.271 1.00 97.12 235 THR A N 1
ATOM 1654 C CA . THR A 1 235 ? 26.576 0.059 -34.344 1.00 97.12 235 THR A CA 1
ATOM 1655 C C . THR A 1 235 ? 26.205 0.847 -33.092 1.00 97.12 235 THR A C 1
ATOM 1657 O O . THR A 1 235 ? 25.451 1.824 -33.132 1.00 97.12 235 THR A O 1
ATOM 1660 N N . ALA A 1 236 ? 26.746 0.409 -31.960 1.00 96.25 236 ALA A N 1
ATOM 1661 C CA . ALA A 1 236 ? 26.636 1.074 -30.672 1.00 96.25 236 ALA A CA 1
ATOM 1662 C C . ALA A 1 236 ? 28.033 1.435 -30.155 1.00 96.25 236 ALA A C 1
ATOM 1664 O O . ALA A 1 236 ? 28.989 0.685 -30.354 1.00 96.25 236 ALA A O 1
ATOM 1665 N N . ALA A 1 237 ? 28.159 2.579 -29.493 1.00 96.69 237 ALA A N 1
ATOM 1666 C CA . ALA A 1 237 ? 29.375 2.975 -28.791 1.00 96.69 237 ALA A CA 1
ATOM 1667 C C . ALA A 1 237 ? 29.002 3.492 -27.404 1.00 96.69 237 ALA A C 1
ATOM 1669 O O . ALA A 1 237 ? 28.192 4.412 -27.300 1.00 96.69 237 ALA A O 1
ATOM 1670 N N . ALA A 1 238 ? 29.565 2.883 -26.369 1.00 95.69 238 ALA A N 1
ATOM 1671 C CA . ALA A 1 238 ? 29.479 3.358 -24.998 1.00 95.69 238 ALA A CA 1
ATOM 1672 C C . ALA A 1 238 ? 30.769 4.105 -24.657 1.00 95.69 238 ALA A C 1
ATOM 1674 O O . ALA A 1 238 ? 31.854 3.666 -25.046 1.00 95.69 238 ALA A O 1
ATOM 1675 N N . ASP A 1 239 ? 30.643 5.213 -23.944 1.00 96.38 239 ASP A N 1
ATOM 1676 C CA . ASP A 1 239 ? 31.766 5.973 -23.420 1.00 96.38 239 ASP A CA 1
ATOM 1677 C C . ASP A 1 239 ? 31.477 6.361 -21.977 1.00 96.38 239 ASP A C 1
ATOM 1679 O O . ASP A 1 239 ? 30.482 7.036 -21.723 1.00 96.38 239 ASP A O 1
ATOM 1683 N N . ASP A 1 240 ? 32.315 5.890 -21.056 1.00 94.00 240 ASP A N 1
ATOM 1684 C CA . ASP A 1 240 ? 32.203 6.108 -19.613 1.00 94.00 240 ASP A CA 1
ATOM 1685 C C . ASP A 1 240 ? 30.827 5.739 -19.038 1.00 94.00 240 ASP A C 1
ATOM 1687 O O . ASP A 1 240 ? 30.357 6.330 -18.071 1.00 94.00 240 ASP A O 1
ATOM 1691 N N . LEU A 1 241 ? 30.142 4.785 -19.675 1.00 91.06 241 LEU A N 1
ATOM 1692 C CA . LEU A 1 241 ? 28.778 4.425 -19.328 1.00 91.06 241 LEU A CA 1
ATOM 1693 C C . LEU A 1 241 ? 28.776 3.713 -17.980 1.00 91.06 241 LEU A C 1
ATOM 1695 O O . LEU A 1 241 ? 29.454 2.696 -17.818 1.00 91.06 241 LEU A O 1
ATOM 1699 N N . ASP A 1 242 ? 27.981 4.223 -17.047 1.00 87.81 242 ASP A N 1
ATOM 1700 C CA . ASP A 1 242 ? 27.762 3.578 -15.762 1.00 87.81 242 ASP A CA 1
ATOM 1701 C C . ASP A 1 242 ? 26.977 2.266 -15.961 1.00 87.81 242 ASP A C 1
ATOM 1703 O O . ASP A 1 242 ? 25.818 2.259 -16.399 1.00 87.81 242 ASP A O 1
ATOM 1707 N N . VAL A 1 243 ? 27.624 1.129 -15.673 1.00 81.88 243 VAL A N 1
ATOM 1708 C CA . VAL A 1 243 ? 26.993 -0.190 -15.747 1.00 81.88 243 VAL A CA 1
ATOM 1709 C C . VAL A 1 243 ? 26.792 -0.763 -14.351 1.00 81.88 243 VAL A C 1
ATOM 1711 O O . VAL A 1 243 ? 27.671 -1.394 -13.761 1.00 81.88 243 VAL A O 1
ATOM 1714 N N . HIS A 1 244 ? 25.562 -0.674 -13.856 1.00 71.88 244 HIS A N 1
ATOM 1715 C CA . HIS A 1 244 ? 25.188 -1.394 -12.647 1.00 71.88 244 HIS A CA 1
ATOM 1716 C C . HIS A 1 244 ? 24.993 -2.879 -12.946 1.00 71.88 244 HIS A C 1
ATOM 1718 O O . HIS A 1 244 ? 23.950 -3.339 -13.425 1.00 71.88 244 HIS A O 1
ATOM 1724 N N . THR A 1 245 ? 26.010 -3.670 -12.627 1.00 69.50 245 THR A N 1
ATOM 1725 C CA . THR A 1 245 ? 25.850 -5.119 -12.575 1.00 69.50 245 THR A CA 1
ATOM 1726 C C . THR A 1 245 ? 24.946 -5.495 -11.397 1.00 69.50 245 THR A C 1
ATOM 1728 O O . THR A 1 245 ? 24.921 -4.840 -10.351 1.00 69.50 245 THR A O 1
ATOM 1731 N N . ALA A 1 246 ? 24.212 -6.605 -11.525 1.00 64.81 246 ALA A N 1
ATOM 1732 C CA . ALA A 1 246 ? 23.395 -7.129 -10.425 1.00 64.81 246 ALA A CA 1
ATOM 1733 C C . ALA A 1 246 ? 24.223 -7.430 -9.153 1.00 64.81 246 ALA A C 1
ATOM 1735 O O . ALA A 1 246 ? 23.666 -7.507 -8.057 1.00 64.81 246 ALA A O 1
ATOM 1736 N N . GLN A 1 247 ? 25.539 -7.606 -9.312 1.00 65.25 247 GLN A N 1
ATOM 1737 C CA . GLN A 1 247 ? 26.510 -7.779 -8.238 1.00 65.25 247 GLN A CA 1
ATOM 1738 C C . GLN A 1 247 ? 26.779 -6.444 -7.517 1.00 65.25 247 GLN A C 1
ATOM 1740 O O . GLN A 1 247 ? 26.596 -6.370 -6.301 1.00 65.25 247 GLN A O 1
ATOM 1745 N N . ALA A 1 248 ? 27.103 -5.379 -8.264 1.00 63.38 248 ALA A N 1
ATOM 1746 C CA . ALA A 1 248 ? 27.372 -4.041 -7.724 1.00 63.38 248 ALA A CA 1
ATOM 1747 C C . ALA A 1 248 ? 26.166 -3.470 -6.959 1.00 63.38 248 ALA A C 1
ATOM 1749 O O . ALA A 1 248 ? 26.312 -2.928 -5.863 1.00 63.38 248 ALA A O 1
ATOM 1750 N N . ALA A 1 249 ? 24.948 -3.711 -7.460 1.00 61.97 249 ALA A N 1
ATOM 1751 C CA . ALA A 1 249 ? 23.712 -3.275 -6.806 1.00 61.97 249 ALA A CA 1
ATOM 1752 C C . ALA A 1 249 ? 23.500 -3.866 -5.394 1.00 61.97 249 ALA A C 1
ATOM 1754 O O . ALA A 1 249 ? 22.724 -3.317 -4.613 1.00 61.97 249 ALA A O 1
ATOM 1755 N N . ARG A 1 250 ? 24.155 -4.985 -5.048 1.00 69.94 250 ARG A N 1
ATOM 1756 C CA . ARG A 1 250 ? 24.076 -5.596 -3.707 1.00 69.94 250 ARG A CA 1
ATOM 1757 C C . ARG A 1 250 ? 25.294 -5.305 -2.832 1.00 69.94 250 ARG A C 1
ATOM 1759 O O . ARG A 1 250 ? 25.153 -5.344 -1.613 1.00 69.94 250 ARG A O 1
ATOM 1766 N N . GLY A 1 251 ? 26.458 -5.062 -3.436 1.00 71.19 251 GLY A N 1
ATOM 1767 C CA . GLY A 1 251 ? 27.730 -4.875 -2.731 1.00 71.19 251 GLY A CA 1
ATOM 1768 C C . GLY A 1 251 ? 27.963 -3.462 -2.199 1.00 71.19 251 GLY A C 1
ATOM 1769 O O . GLY A 1 251 ? 28.744 -3.291 -1.270 1.00 71.19 251 GLY A O 1
ATOM 1770 N N . GLY A 1 252 ? 27.268 -2.456 -2.744 1.00 73.00 252 GLY A N 1
ATOM 1771 C CA . GLY A 1 252 ? 27.571 -1.051 -2.449 1.00 73.00 252 GLY A CA 1
ATOM 1772 C C . GLY A 1 252 ? 28.881 -0.577 -3.086 1.00 73.00 252 GLY A C 1
ATOM 1773 O O . GLY A 1 252 ? 29.371 0.497 -2.742 1.00 73.00 252 GLY A O 1
ATOM 1774 N N . ASP A 1 253 ? 29.436 -1.375 -3.998 1.00 78.19 253 ASP A N 1
ATOM 1775 C CA . ASP A 1 253 ? 30.596 -1.002 -4.789 1.00 78.19 253 ASP A CA 1
ATOM 1776 C C . ASP A 1 253 ? 30.232 0.159 -5.714 1.00 78.19 253 ASP A C 1
ATOM 1778 O O . ASP A 1 253 ? 29.097 0.267 -6.198 1.00 78.19 253 ASP A O 1
ATOM 1782 N N . ALA A 1 254 ? 31.203 1.045 -5.936 1.00 77.94 254 ALA A N 1
ATOM 1783 C CA . ALA A 1 254 ? 31.044 2.106 -6.912 1.00 77.94 254 ALA A CA 1
ATOM 1784 C C . ALA A 1 254 ? 30.772 1.482 -8.291 1.00 77.94 254 ALA A C 1
ATOM 1786 O O . ALA A 1 254 ? 31.357 0.444 -8.614 1.00 77.94 254 ALA A O 1
ATOM 1787 N N . PRO A 1 255 ? 29.881 2.084 -9.088 1.00 77.94 255 PRO A N 1
ATOM 1788 C CA . PRO A 1 255 ? 29.633 1.611 -10.436 1.00 77.94 255 PRO A CA 1
ATOM 1789 C C . PRO A 1 255 ? 30.920 1.546 -11.261 1.00 77.94 255 PRO A C 1
ATOM 1791 O O . PRO A 1 255 ? 31.762 2.443 -11.192 1.00 77.94 255 PRO A O 1
ATOM 1794 N N . GLU A 1 256 ? 31.068 0.478 -12.043 1.00 85.31 256 GLU A N 1
ATOM 1795 C CA . GLU A 1 256 ? 32.172 0.361 -12.988 1.00 85.31 256 GLU A CA 1
ATOM 1796 C C . GLU A 1 256 ? 31.832 1.164 -14.245 1.00 85.31 256 GLU A C 1
ATOM 1798 O O . GLU A 1 256 ? 30.810 0.942 -14.899 1.00 85.31 256 GLU A O 1
ATOM 1803 N N . GLN A 1 257 ? 32.708 2.112 -14.567 1.00 90.88 257 GLN A N 1
ATOM 1804 C CA . GLN A 1 257 ? 32.658 2.874 -15.805 1.00 90.88 257 GLN A CA 1
ATOM 1805 C C . GLN A 1 257 ? 33.096 1.997 -16.974 1.00 90.88 257 GLN A C 1
ATOM 1807 O O . GLN A 1 257 ? 34.131 1.327 -16.899 1.00 90.88 257 GLN A O 1
ATOM 1812 N N . CYS A 1 258 ? 32.334 2.018 -18.067 1.00 93.38 258 CYS A N 1
ATOM 1813 C CA . CYS A 1 258 ? 32.661 1.221 -19.237 1.00 93.38 258 CYS A CA 1
ATOM 1814 C C . CYS A 1 258 ? 32.618 2.001 -20.553 1.00 93.38 258 CYS A C 1
ATOM 1816 O O . CYS A 1 258 ? 31.615 2.624 -20.904 1.00 93.38 258 CYS A O 1
ATOM 1818 N N . SER A 1 259 ? 33.695 1.868 -21.332 1.00 95.19 259 SER A N 1
ATOM 1819 C CA . SER A 1 259 ? 33.779 2.339 -22.715 1.00 95.19 259 SER A CA 1
ATOM 1820 C C . SER A 1 259 ? 34.001 1.159 -23.656 1.00 95.19 259 SER A C 1
ATOM 1822 O O . SER A 1 259 ? 34.838 0.290 -23.412 1.00 95.19 259 SER A O 1
ATOM 1824 N N . GLY A 1 260 ? 33.270 1.132 -24.765 1.00 95.19 260 GLY A N 1
ATOM 1825 C CA . GLY A 1 260 ? 33.331 0.025 -25.710 1.00 95.19 260 GLY A CA 1
ATOM 1826 C C . GLY A 1 260 ? 32.548 0.285 -26.986 1.00 95.19 260 GLY A C 1
ATOM 1827 O O . GLY A 1 260 ? 31.761 1.225 -27.092 1.00 95.19 260 GLY A O 1
ATOM 1828 N N . SER A 1 261 ? 32.748 -0.579 -27.977 1.00 96.38 261 SER A N 1
ATOM 1829 C CA . SER A 1 261 ? 31.961 -0.576 -29.211 1.00 96.38 261 SER A CA 1
ATOM 1830 C C . SER A 1 261 ? 31.211 -1.891 -29.365 1.00 96.38 261 SER A C 1
ATOM 1832 O O . SER A 1 261 ? 31.550 -2.901 -28.747 1.00 96.38 261 SER A O 1
ATOM 1834 N N . GLY A 1 262 ? 30.133 -1.858 -30.132 1.00 95.56 262 GLY A N 1
ATOM 1835 C CA . GLY A 1 262 ? 29.174 -2.937 -30.145 1.00 95.56 262 GLY A CA 1
ATOM 1836 C C . GLY A 1 262 ? 28.161 -2.841 -31.265 1.00 95.56 262 GLY A C 1
ATOM 1837 O O . GLY A 1 262 ? 28.260 -2.007 -32.167 1.00 95.56 262 GLY A O 1
ATOM 1838 N N . THR A 1 263 ? 27.153 -3.694 -31.172 1.00 95.56 263 THR A N 1
ATOM 1839 C CA . THR A 1 263 ? 26.003 -3.689 -32.071 1.00 95.56 263 THR A CA 1
ATOM 1840 C C . THR A 1 263 ? 24.713 -3.567 -31.283 1.00 95.56 263 THR A C 1
ATOM 1842 O O . THR A 1 263 ? 24.645 -3.921 -30.104 1.00 95.56 263 THR A O 1
ATOM 1845 N N . TRP A 1 264 ? 23.690 -3.039 -31.937 1.00 94.69 264 TRP A N 1
ATOM 1846 C CA . TRP A 1 264 ? 22.340 -3.021 -31.417 1.00 94.69 264 TRP A CA 1
ATOM 1847 C C . TRP A 1 264 ? 21.357 -3.456 -32.498 1.00 94.69 264 TRP A C 1
ATOM 1849 O O . TRP A 1 264 ? 21.523 -3.154 -33.681 1.00 94.69 264 TRP A O 1
ATOM 1859 N N . ALA A 1 265 ? 20.311 -4.151 -32.078 1.00 92.06 265 ALA A N 1
ATOM 1860 C CA . ALA A 1 265 ? 19.203 -4.532 -32.929 1.00 92.06 265 ALA A CA 1
ATOM 1861 C C . ALA A 1 265 ? 17.894 -4.417 -32.154 1.00 92.06 265 ALA A C 1
ATOM 1863 O O . ALA A 1 265 ? 17.835 -4.601 -30.939 1.00 92.06 265 ALA A O 1
ATOM 1864 N N . ARG A 1 266 ? 16.814 -4.115 -32.869 1.00 88.31 266 ARG A N 1
ATOM 1865 C CA . ARG A 1 266 ? 15.473 -4.242 -32.312 1.00 88.31 266 ARG A CA 1
ATOM 1866 C C . ARG A 1 266 ? 15.035 -5.691 -32.460 1.00 88.31 266 ARG A C 1
ATOM 1868 O O . ARG A 1 266 ? 14.985 -6.203 -33.575 1.00 88.31 266 ARG A O 1
ATOM 1875 N N . SER A 1 267 ? 14.679 -6.315 -31.349 1.00 82.38 267 SER A N 1
ATOM 1876 C CA . SER A 1 267 ? 14.070 -7.635 -31.361 1.00 82.38 267 SER A CA 1
ATOM 1877 C C . SER A 1 267 ? 12.562 -7.497 -31.542 1.00 82.38 267 SER A C 1
ATOM 1879 O O . SER A 1 267 ? 11.887 -6.813 -30.766 1.00 82.38 267 SER A O 1
ATOM 1881 N N . ASP A 1 268 ? 12.026 -8.168 -32.559 1.00 70.69 268 ASP A N 1
ATOM 1882 C CA . ASP A 1 268 ? 10.582 -8.302 -32.783 1.00 70.69 268 ASP A CA 1
ATOM 1883 C C . ASP A 1 268 ? 10.008 -9.551 -32.082 1.00 70.69 268 ASP A C 1
ATOM 1885 O O . ASP A 1 268 ? 8.933 -10.043 -32.437 1.00 70.69 268 ASP A O 1
ATOM 1889 N N . ALA A 1 269 ? 10.723 -10.089 -31.084 1.00 67.62 269 ALA A N 1
ATOM 1890 C CA . ALA A 1 269 ? 10.331 -11.300 -30.380 1.00 67.62 269 ALA A CA 1
ATOM 1891 C C . ALA A 1 269 ? 8.922 -11.170 -29.753 1.00 67.62 269 ALA A C 1
ATOM 1893 O O . ALA A 1 269 ? 8.656 -10.251 -28.970 1.00 67.62 269 ALA A O 1
ATOM 1894 N N . PRO A 1 270 ? 7.989 -12.092 -30.053 1.00 58.16 270 PRO A N 1
ATOM 1895 C CA . PRO A 1 270 ? 6.737 -12.178 -29.318 1.00 58.16 270 PRO A CA 1
ATOM 1896 C C . PRO A 1 270 ? 6.993 -12.724 -27.895 1.00 58.16 270 PRO A C 1
ATOM 1898 O O . PRO A 1 270 ? 7.757 -13.679 -27.755 1.00 58.16 270 PRO A O 1
ATOM 1901 N N . PRO A 1 271 ? 6.333 -12.196 -26.839 1.00 54.88 271 PRO A N 1
ATOM 1902 C CA . PRO A 1 271 ? 5.138 -11.364 -26.888 1.00 54.88 271 PRO A CA 1
ATOM 1903 C C . PRO A 1 271 ? 5.328 -9.930 -26.339 1.00 54.88 271 PRO A C 1
ATOM 1905 O O . PRO A 1 271 ? 5.616 -9.714 -25.168 1.00 54.88 271 PRO A O 1
ATOM 1908 N N . ARG A 1 272 ? 4.930 -8.956 -27.166 1.00 57.38 272 ARG A N 1
ATOM 1909 C CA . ARG A 1 272 ? 4.340 -7.644 -26.810 1.00 57.38 272 ARG A CA 1
ATOM 1910 C C . ARG A 1 272 ? 5.215 -6.523 -26.238 1.00 57.38 272 ARG A C 1
ATOM 1912 O O . ARG A 1 272 ? 4.687 -5.413 -26.181 1.00 57.38 272 ARG A O 1
ATOM 1919 N N . THR A 1 273 ? 6.487 -6.713 -25.903 1.00 67.12 273 THR A N 1
ATOM 1920 C CA . THR A 1 273 ? 7.371 -5.579 -25.570 1.00 67.12 273 THR A CA 1
ATOM 1921 C C . THR A 1 273 ? 8.543 -5.508 -26.548 1.00 67.12 273 THR A C 1
ATOM 1923 O O . THR A 1 273 ? 9.284 -6.480 -26.659 1.00 67.12 273 THR A O 1
ATOM 1926 N N . PRO A 1 274 ? 8.710 -4.401 -27.302 1.00 72.00 274 PRO A N 1
ATOM 1927 C CA . PRO A 1 274 ? 9.878 -4.237 -28.159 1.00 72.00 274 PRO A CA 1
ATOM 1928 C C . PRO A 1 274 ? 11.127 -4.257 -27.278 1.00 72.00 274 PRO A C 1
ATOM 1930 O O . PRO A 1 274 ? 11.245 -3.442 -26.361 1.00 72.00 274 PRO A O 1
ATOM 1933 N N . GLN A 1 275 ? 12.022 -5.205 -27.541 1.00 82.12 275 GLN A N 1
ATOM 1934 C CA . GLN A 1 275 ? 13.297 -5.316 -26.841 1.00 82.12 275 GLN A CA 1
ATOM 1935 C C . GLN A 1 275 ? 14.410 -4.735 -27.708 1.00 82.12 275 GLN A C 1
ATOM 1937 O O . GLN A 1 275 ? 14.370 -4.815 -28.939 1.00 82.12 275 GLN A O 1
ATOM 1942 N N . LEU A 1 276 ? 15.387 -4.115 -27.058 1.00 87.75 276 LEU A N 1
ATOM 1943 C CA . LEU A 1 276 ? 16.623 -3.670 -27.684 1.00 87.75 276 LEU A CA 1
ATOM 1944 C C . LEU A 1 276 ? 17.725 -4.654 -27.299 1.00 87.75 276 LEU A C 1
ATOM 1946 O O . LEU A 1 276 ? 18.171 -4.683 -26.152 1.00 87.75 276 LEU A O 1
ATOM 1950 N N . ASP A 1 277 ? 18.153 -5.458 -28.261 1.00 89.75 277 ASP A N 1
ATOM 1951 C CA . ASP A 1 277 ? 19.308 -6.329 -28.108 1.00 89.75 277 ASP A CA 1
ATOM 1952 C C . ASP A 1 277 ? 20.547 -5.463 -28.307 1.00 89.75 277 ASP A C 1
ATOM 1954 O O . ASP A 1 277 ? 20.861 -5.061 -29.424 1.00 89.75 277 ASP A O 1
ATOM 1958 N N . LEU A 1 278 ? 21.211 -5.110 -27.208 1.00 90.81 278 LEU A N 1
ATOM 1959 C CA . LEU A 1 278 ? 22.398 -4.262 -27.195 1.00 90.81 278 LEU A CA 1
ATOM 1960 C C . LEU A 1 278 ? 23.588 -5.085 -26.703 1.00 90.81 278 LEU A C 1
ATOM 1962 O O . LEU A 1 278 ? 23.560 -5.615 -25.592 1.00 90.81 278 LEU A O 1
ATOM 1966 N N . SER A 1 279 ? 24.622 -5.168 -27.537 1.00 92.81 279 SER A N 1
ATOM 1967 C CA . SER A 1 279 ? 25.844 -5.919 -27.273 1.00 92.81 279 SER A CA 1
ATOM 1968 C C . SER A 1 279 ? 27.058 -5.012 -27.437 1.00 92.81 279 SER A C 1
ATOM 1970 O O . SER A 1 279 ? 27.503 -4.794 -28.560 1.00 92.81 279 SER A O 1
ATOM 1972 N N . VAL A 1 280 ? 27.601 -4.495 -26.336 1.00 92.88 280 VAL A N 1
ATOM 1973 C CA . VAL A 1 280 ? 28.821 -3.674 -26.287 1.00 92.88 280 VAL A CA 1
ATOM 1974 C C . VAL A 1 280 ? 29.883 -4.437 -25.508 1.00 92.88 280 VAL A C 1
ATOM 1976 O O . VAL A 1 280 ? 29.687 -4.721 -24.326 1.00 92.88 280 VAL A O 1
ATOM 1979 N N . SER A 1 281 ? 30.995 -4.768 -26.167 1.00 90.00 281 SER A N 1
ATOM 1980 C CA . SER A 1 281 ? 32.049 -5.609 -25.588 1.00 90.00 281 SER A CA 1
ATOM 1981 C C . SER A 1 281 ? 32.594 -5.003 -24.299 1.00 90.00 281 SER A C 1
ATOM 1983 O O . SER A 1 281 ? 32.977 -3.832 -24.297 1.00 90.00 281 SER A O 1
ATOM 1985 N N . GLY A 1 282 ? 32.644 -5.796 -23.230 1.00 84.25 282 GLY A N 1
ATOM 1986 C CA . GLY A 1 282 ? 33.146 -5.350 -21.926 1.00 84.25 282 GLY A CA 1
ATOM 1987 C C . GLY A 1 282 ? 32.175 -4.488 -21.112 1.00 84.25 282 GLY A C 1
ATOM 1988 O O . GLY A 1 282 ? 32.440 -4.274 -19.936 1.00 84.25 282 GLY A O 1
ATOM 1989 N N . CYS A 1 283 ? 31.044 -4.057 -21.685 1.00 86.75 283 CYS A N 1
ATOM 1990 C CA . CYS A 1 283 ? 30.028 -3.279 -20.970 1.00 86.75 283 CYS A CA 1
ATOM 1991 C C . CYS A 1 283 ? 28.729 -4.069 -20.808 1.00 86.75 283 CYS A C 1
ATOM 1993 O O . CYS A 1 283 ? 28.246 -4.307 -19.704 1.00 86.75 283 CYS A O 1
ATOM 1995 N N . LEU A 1 284 ? 28.117 -4.454 -21.928 1.00 81.50 284 LEU A N 1
ATOM 1996 C CA . LEU A 1 284 ? 26.727 -4.890 -21.987 1.00 81.50 284 LEU A CA 1
ATOM 1997 C C . LEU A 1 284 ? 26.646 -6.075 -22.943 1.00 81.50 284 LEU A C 1
ATOM 1999 O O . LEU A 1 284 ? 26.539 -5.876 -24.143 1.00 81.50 284 LEU A O 1
ATOM 2003 N N . GLU A 1 285 ? 26.689 -7.302 -22.433 1.00 79.06 285 GLU A N 1
ATOM 2004 C CA . GLU A 1 285 ? 26.578 -8.509 -23.260 1.00 79.06 285 GLU A CA 1
ATOM 2005 C C . GLU A 1 285 ? 25.316 -9.303 -22.891 1.00 79.06 285 GLU A C 1
ATOM 2007 O O . GLU A 1 285 ? 25.043 -9.555 -21.717 1.00 79.06 285 GLU A O 1
ATOM 2012 N N . GLY A 1 286 ? 24.528 -9.686 -23.903 1.00 66.12 286 GLY A N 1
ATOM 2013 C CA . GLY A 1 286 ? 23.533 -10.760 -23.792 1.00 66.12 286 GLY A CA 1
ATOM 2014 C C . GLY A 1 286 ? 22.222 -10.457 -23.056 1.00 66.12 286 GLY A C 1
ATOM 2015 O O . GLY A 1 286 ? 21.553 -11.400 -22.637 1.00 66.12 286 GLY A O 1
ATOM 2016 N N . VAL A 1 287 ? 21.820 -9.192 -22.883 1.00 63.09 287 VAL A N 1
ATOM 2017 C CA . VAL A 1 287 ? 20.567 -8.861 -22.176 1.00 63.09 287 VAL A CA 1
ATOM 2018 C C . VAL A 1 287 ? 19.677 -7.967 -23.031 1.00 63.09 287 VAL A C 1
ATOM 2020 O O . VAL A 1 287 ? 20.098 -6.889 -23.441 1.00 63.09 287 VAL A O 1
ATOM 2023 N N . GLY A 1 288 ? 18.440 -8.411 -23.273 1.00 71.69 288 GLY A N 1
ATOM 2024 C CA . GLY A 1 288 ? 17.409 -7.616 -23.937 1.00 71.69 288 GLY A CA 1
ATOM 2025 C C . GLY A 1 288 ? 16.978 -6.452 -23.046 1.00 71.69 288 GLY A C 1
ATOM 2026 O O . GLY A 1 288 ? 16.446 -6.654 -21.951 1.00 71.69 288 GLY A O 1
ATOM 2027 N N . TRP A 1 289 ? 17.223 -5.231 -23.506 1.00 76.81 289 TRP A N 1
ATOM 2028 C CA . TRP A 1 289 ? 16.809 -4.010 -22.825 1.00 76.81 289 TRP A CA 1
ATOM 2029 C C . TRP A 1 289 ? 15.346 -3.715 -23.110 1.00 76.81 289 TRP A C 1
ATOM 2031 O O . TRP A 1 289 ? 14.833 -4.029 -24.187 1.00 76.81 289 TRP A O 1
ATOM 2041 N N . GLN A 1 290 ? 14.674 -3.089 -22.148 1.00 75.50 290 GLN A N 1
ATOM 2042 C CA . GLN A 1 290 ? 13.272 -2.714 -22.276 1.00 75.50 290 GLN A CA 1
ATOM 2043 C C . GLN A 1 290 ? 13.132 -1.196 -22.221 1.00 75.50 290 GLN A C 1
ATOM 2045 O O . GLN A 1 290 ? 13.851 -0.500 -21.509 1.00 75.50 290 GLN A O 1
ATOM 2050 N N . PHE A 1 291 ? 12.190 -0.676 -23.001 1.00 74.38 291 PHE A N 1
ATOM 2051 C CA . PHE A 1 291 ? 11.852 0.740 -22.976 1.00 74.38 291 PHE A CA 1
ATOM 2052 C C . PHE A 1 291 ? 10.813 0.996 -21.888 1.00 74.38 291 PHE A C 1
ATOM 2054 O O . PHE A 1 291 ? 9.750 0.369 -21.888 1.00 74.38 291 PHE A O 1
ATOM 2061 N N . GLY A 1 292 ? 11.126 1.924 -20.986 1.00 68.50 292 GLY A N 1
ATOM 2062 C CA . GLY A 1 292 ? 10.226 2.396 -19.941 1.00 68.50 292 GLY A CA 1
ATOM 2063 C C . GLY A 1 292 ? 9.868 3.872 -20.118 1.00 68.50 292 GLY A C 1
ATOM 2064 O O . GLY A 1 292 ? 10.355 4.564 -21.013 1.00 68.50 292 GLY A O 1
ATOM 2065 N N . GLY A 1 293 ? 9.004 4.372 -19.239 1.00 66.62 293 GLY A N 1
ATOM 2066 C CA . GLY A 1 293 ? 8.670 5.795 -19.147 1.00 66.62 293 GLY A CA 1
ATOM 2067 C C . GLY A 1 293 ? 7.333 6.194 -19.771 1.00 66.62 293 GLY A C 1
ATOM 2068 O O . GLY A 1 293 ? 6.716 5.476 -20.559 1.00 66.62 293 GLY A O 1
ATOM 2069 N N . THR A 1 294 ? 6.838 7.360 -19.374 1.00 62.56 294 THR A N 1
ATOM 2070 C CA . THR A 1 294 ? 5.652 7.978 -19.975 1.00 62.56 294 THR A CA 1
ATOM 2071 C C . THR A 1 294 ? 6.052 8.689 -21.270 1.00 62.56 294 THR A C 1
ATOM 2073 O O . THR A 1 294 ? 7.235 8.841 -21.562 1.00 62.56 294 THR A O 1
ATOM 2076 N N . ALA A 1 295 ? 5.088 9.126 -22.088 1.00 59.75 295 ALA A N 1
ATOM 2077 C CA . ALA A 1 295 ? 5.371 9.704 -23.408 1.00 59.75 295 ALA A CA 1
ATOM 2078 C C . ALA A 1 295 ? 6.414 10.849 -23.394 1.00 59.75 295 ALA A C 1
ATOM 2080 O O . ALA A 1 295 ? 6.990 11.145 -24.439 1.00 59.75 295 ALA A O 1
ATOM 2081 N N . HIS A 1 296 ? 6.638 11.501 -22.246 1.00 54.41 296 HIS A N 1
ATOM 2082 C CA . HIS A 1 296 ? 7.609 12.575 -22.048 1.00 54.41 296 HIS A CA 1
ATOM 2083 C C . HIS A 1 296 ? 8.109 12.566 -20.585 1.00 54.41 296 HIS A C 1
ATOM 2085 O O . HIS A 1 296 ? 7.266 12.759 -19.706 1.00 54.41 296 HIS A O 1
ATOM 2091 N N . PRO A 1 297 ? 9.420 12.453 -20.274 1.00 58.84 297 PRO A N 1
ATOM 2092 C CA . PRO A 1 297 ? 10.582 12.137 -21.114 1.00 58.84 297 PRO A CA 1
ATOM 2093 C C . PRO A 1 297 ? 10.772 10.625 -21.337 1.00 58.84 297 PRO A C 1
ATOM 2095 O O . PRO A 1 297 ? 10.361 9.800 -20.527 1.00 58.84 297 PRO A O 1
ATOM 2098 N N . LEU A 1 298 ? 11.407 10.277 -22.456 1.00 62.12 298 LEU A N 1
ATOM 2099 C CA . LEU A 1 298 ? 11.712 8.899 -22.836 1.00 62.12 298 LEU A CA 1
ATOM 2100 C C . LEU A 1 298 ? 12.908 8.372 -22.044 1.00 62.12 298 LEU A C 1
ATOM 2102 O O . LEU A 1 298 ? 13.954 9.015 -22.047 1.00 62.12 298 LEU A O 1
ATOM 2106 N N . LEU A 1 299 ? 12.746 7.219 -21.393 1.00 62.03 299 LEU A N 1
ATOM 2107 C CA . LEU A 1 299 ? 13.729 6.643 -20.476 1.00 62.03 299 LEU A CA 1
ATOM 2108 C C . LEU A 1 299 ? 14.166 5.265 -20.980 1.00 62.03 299 LEU A C 1
ATOM 2110 O O . LEU A 1 299 ? 13.330 4.389 -21.213 1.00 62.03 299 LEU A O 1
ATOM 2114 N N . LEU A 1 300 ? 15.475 5.067 -21.148 1.00 59.66 300 LEU A N 1
ATOM 2115 C CA . LEU A 1 300 ? 16.039 3.749 -21.427 1.00 59.66 300 LEU A CA 1
ATOM 2116 C C . LEU A 1 300 ? 16.315 3.060 -20.080 1.00 59.66 300 LEU A C 1
ATOM 2118 O O . LEU A 1 300 ? 17.175 3.511 -19.328 1.00 59.66 300 LEU A O 1
ATOM 2122 N N . ASP A 1 301 ? 15.549 2.017 -19.745 1.00 56.28 301 ASP A N 1
ATOM 2123 C CA . ASP A 1 301 ? 15.601 1.353 -18.435 1.00 56.28 301 ASP A CA 1
ATOM 2124 C C . ASP A 1 301 ? 16.292 -0.017 -18.536 1.00 56.28 301 ASP A C 1
ATOM 2126 O O . ASP A 1 301 ? 15.758 -0.975 -19.103 1.00 56.28 301 ASP A O 1
ATOM 2130 N N . ARG A 1 302 ? 17.483 -0.124 -17.938 1.00 53.06 302 ARG A N 1
ATOM 2131 C CA . ARG A 1 302 ? 17.921 -1.362 -17.284 1.00 53.06 302 ARG A CA 1
ATOM 2132 C C . ARG A 1 302 ? 17.784 -1.084 -15.801 1.00 53.06 302 ARG A C 1
ATOM 2134 O O . ARG A 1 302 ? 18.442 -0.181 -15.289 1.00 53.06 302 ARG A O 1
ATOM 2141 N N . ARG A 1 303 ? 17.011 -1.885 -15.079 1.00 46.28 303 ARG A N 1
ATOM 2142 C CA . ARG A 1 303 ? 17.058 -1.820 -13.616 1.00 46.28 303 ARG A CA 1
ATOM 2143 C C . ARG A 1 303 ? 18.520 -1.971 -13.142 1.00 46.28 303 ARG A C 1
ATOM 2145 O O . ARG A 1 303 ? 19.099 -3.010 -13.467 1.00 46.28 303 ARG A O 1
ATOM 2152 N N . PRO A 1 304 ? 19.065 -1.102 -12.267 1.00 40.38 304 PRO A N 1
ATOM 2153 C CA . PRO A 1 304 ? 18.870 0.348 -12.091 1.00 40.38 304 PRO A CA 1
ATOM 2154 C C . PRO A 1 304 ? 20.116 1.175 -12.497 1.00 40.38 304 PRO A C 1
ATOM 2156 O O . PRO A 1 304 ? 21.202 0.768 -12.122 1.00 40.38 304 PRO A O 1
ATOM 2159 N N . GLY A 1 305 ? 19.919 2.344 -13.143 1.00 40.41 305 GLY A N 1
ATOM 2160 C CA . GLY A 1 305 ? 20.877 3.443 -13.447 1.00 40.41 305 GLY A CA 1
ATOM 2161 C C . GLY A 1 305 ? 20.757 3.928 -14.906 1.00 40.41 305 GLY A C 1
ATOM 2162 O O . GLY A 1 305 ? 20.840 3.119 -15.826 1.00 40.41 305 GLY A O 1
ATOM 2163 N N . PHE A 1 306 ? 20.416 5.207 -15.139 1.00 52.50 306 PHE A N 1
ATOM 2164 C CA . PHE A 1 306 ? 19.524 5.565 -16.262 1.00 52.50 306 PHE A CA 1
ATOM 2165 C C . PHE A 1 306 ? 20.064 6.553 -17.301 1.00 52.50 306 PHE A C 1
ATOM 2167 O O . PHE A 1 306 ? 20.140 7.750 -17.012 1.00 52.50 306 PHE A O 1
ATOM 2174 N N . PRO A 1 307 ? 20.236 6.115 -18.564 1.00 49.25 307 PRO A N 1
ATOM 2175 C CA . PRO A 1 307 ? 20.471 7.025 -19.670 1.00 49.25 307 PRO A CA 1
ATOM 2176 C C . PRO A 1 307 ? 19.236 7.737 -20.249 1.00 49.25 307 PRO A C 1
ATOM 2178 O O . PRO A 1 307 ? 18.269 7.125 -20.701 1.00 49.25 307 PRO A O 1
ATOM 2181 N N . GLN A 1 308 ? 19.299 9.071 -20.261 1.00 48.56 308 GLN A N 1
ATOM 2182 C CA . GLN A 1 308 ? 18.388 10.035 -20.876 1.00 48.56 308 GLN A CA 1
ATOM 2183 C C . GLN A 1 308 ? 18.835 10.387 -22.301 1.00 48.56 308 GLN A C 1
ATOM 2185 O O . GLN A 1 308 ? 20.0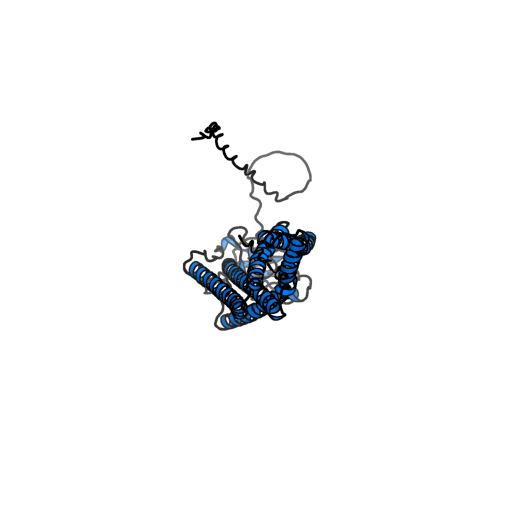26 10.563 -22.544 1.00 48.56 308 GLN A O 1
ATOM 2190 N N . PRO A 1 309 ? 17.925 10.599 -23.257 1.00 53.41 309 PRO A N 1
ATOM 2191 C CA . PRO A 1 309 ? 18.304 11.115 -24.565 1.00 53.41 309 PRO A CA 1
ATOM 2192 C C . PRO A 1 309 ? 18.818 12.558 -24.438 1.00 53.41 309 PRO A C 1
ATOM 2194 O O . PRO A 1 309 ? 18.104 13.437 -23.942 1.00 53.41 309 PRO A O 1
ATOM 2197 N N . VAL A 1 310 ? 20.027 12.834 -24.940 1.00 56.31 310 VAL A N 1
ATOM 2198 C CA . VAL A 1 310 ? 20.527 14.210 -25.059 1.00 56.31 310 VAL A CA 1
ATOM 2199 C C . VAL A 1 310 ? 19.795 14.860 -26.224 1.00 56.31 310 VAL A C 1
ATOM 2201 O O . VAL A 1 310 ? 20.087 14.602 -27.392 1.00 56.31 310 VAL A O 1
ATOM 2204 N N . ARG A 1 311 ? 18.812 15.716 -25.933 1.00 56.78 311 ARG A N 1
ATOM 2205 C CA . ARG A 1 311 ? 18.211 16.532 -26.989 1.00 56.78 311 ARG A CA 1
ATOM 2206 C C . ARG A 1 311 ? 19.198 17.627 -27.389 1.00 56.78 311 ARG A C 1
ATOM 2208 O O . ARG A 1 311 ? 19.627 18.381 -26.514 1.00 56.78 311 ARG A O 1
ATOM 2215 N N . PRO A 1 312 ? 19.515 17.794 -28.685 1.00 45.34 312 PRO A N 1
ATOM 2216 C CA . PRO A 1 312 ? 20.126 19.034 -29.125 1.00 45.34 312 PRO A CA 1
ATOM 2217 C C . PRO A 1 312 ? 19.160 20.167 -28.768 1.00 45.34 312 PRO A C 1
ATOM 2219 O O . PRO A 1 312 ? 17.966 20.088 -29.075 1.00 45.34 312 PRO A O 1
ATOM 2222 N N . ALA A 1 313 ? 19.664 21.198 -28.085 1.00 37.31 313 ALA A N 1
ATOM 2223 C CA . ALA A 1 313 ? 18.892 22.408 -27.837 1.00 37.31 313 ALA A CA 1
ATOM 2224 C C . ALA A 1 313 ? 18.276 22.866 -29.171 1.00 37.31 313 ALA A C 1
ATOM 2226 O O . ALA A 1 313 ? 18.975 22.832 -30.193 1.00 37.31 313 ALA A O 1
ATOM 2227 N N . PRO A 1 314 ? 16.983 23.241 -29.210 1.00 33.78 314 PRO A N 1
ATOM 2228 C CA . PRO A 1 314 ? 16.374 23.707 -30.443 1.00 33.78 314 PRO A CA 1
ATOM 2229 C C . PRO A 1 314 ? 17.234 24.847 -30.986 1.00 33.78 314 PRO A C 1
ATOM 2231 O O . PRO A 1 314 ? 17.405 25.872 -30.326 1.00 33.78 314 PRO A O 1
ATOM 2234 N N . ARG A 1 315 ? 17.821 24.652 -32.174 1.00 36.41 315 ARG A N 1
ATOM 2235 C CA . ARG A 1 315 ? 18.480 25.733 -32.905 1.00 36.41 315 ARG A CA 1
ATOM 2236 C C . ARG A 1 315 ? 17.397 26.753 -33.227 1.00 36.41 315 ARG A C 1
ATOM 2238 O O . ARG A 1 315 ? 16.669 26.600 -34.204 1.00 36.41 315 ARG A O 1
ATOM 2245 N N . ILE A 1 316 ? 17.285 27.778 -32.389 1.00 34.06 316 ILE A N 1
ATOM 2246 C CA . ILE A 1 316 ? 16.575 29.004 -32.727 1.00 34.06 316 ILE A CA 1
ATOM 2247 C C . ILE A 1 316 ? 17.380 29.622 -33.869 1.00 34.06 316 ILE A C 1
ATOM 2249 O O . ILE A 1 316 ? 18.426 30.237 -33.667 1.00 34.06 316 ILE A O 1
ATOM 2253 N N . ALA A 1 317 ? 16.949 29.353 -35.097 1.00 38.62 317 ALA A N 1
ATOM 2254 C CA . ALA A 1 317 ? 17.518 29.970 -36.274 1.00 38.62 317 ALA A CA 1
ATOM 2255 C C . ALA A 1 317 ? 17.066 31.437 -36.318 1.00 38.62 317 ALA A C 1
ATOM 2257 O O . ALA A 1 317 ? 15.924 31.726 -36.658 1.00 38.62 317 ALA A O 1
ATOM 2258 N N . GLY A 1 318 ? 17.993 32.342 -35.990 1.00 35.16 318 GLY A N 1
ATOM 2259 C CA . GLY A 1 318 ? 17.971 33.741 -36.418 1.00 35.16 318 GLY A CA 1
ATOM 2260 C C . GLY A 1 318 ? 17.654 34.774 -35.336 1.00 35.16 318 GLY A C 1
ATOM 2261 O O . GLY A 1 318 ? 16.494 35.011 -35.028 1.00 35.16 318 GLY A O 1
ATOM 2262 N N . ALA A 1 319 ? 18.683 35.468 -34.842 1.00 30.70 319 ALA A N 1
ATOM 2263 C CA . ALA A 1 319 ? 18.881 36.902 -35.090 1.00 30.70 319 ALA A CA 1
ATOM 2264 C C . ALA A 1 319 ? 20.154 37.403 -34.384 1.00 30.70 319 ALA A C 1
ATOM 2266 O O . ALA A 1 319 ? 20.442 37.082 -33.237 1.00 30.70 319 ALA A O 1
ATOM 2267 N N . VAL A 1 320 ? 20.913 38.189 -35.136 1.00 37.00 320 VAL A N 1
ATOM 2268 C CA . VAL A 1 320 ? 22.163 38.871 -34.799 1.00 37.00 320 VAL A CA 1
ATOM 2269 C C . VAL A 1 320 ? 22.018 39.782 -33.572 1.00 37.00 320 VAL A C 1
ATOM 2271 O O . VAL A 1 320 ? 21.186 40.682 -33.587 1.00 37.00 320 VAL A O 1
ATOM 2274 N N . ALA A 1 321 ? 22.905 39.636 -32.583 1.00 30.64 321 ALA A N 1
ATOM 2275 C CA . ALA A 1 321 ? 23.432 40.754 -31.796 1.00 30.64 321 ALA A CA 1
ATOM 2276 C C . ALA A 1 321 ? 24.776 40.363 -31.161 1.00 30.64 321 ALA A C 1
ATOM 2278 O O . ALA A 1 321 ? 24.901 39.336 -30.498 1.00 30.64 321 ALA A O 1
ATOM 2279 N N . ALA A 1 322 ? 25.792 41.181 -31.415 1.00 35.50 322 ALA A N 1
ATOM 2280 C CA . ALA A 1 322 ? 27.136 41.050 -30.877 1.00 35.50 322 ALA A CA 1
ATOM 2281 C C . ALA A 1 322 ? 27.206 41.531 -29.417 1.00 35.50 322 ALA A C 1
ATOM 2283 O O . ALA A 1 322 ? 26.602 42.549 -29.086 1.00 35.50 322 ALA A O 1
ATOM 2284 N N . GLY A 1 323 ? 28.027 40.874 -28.588 1.00 29.98 323 GLY A N 1
ATOM 2285 C CA . GLY A 1 323 ? 28.573 41.480 -27.368 1.00 29.98 323 GLY A CA 1
ATOM 2286 C C . GLY A 1 323 ? 28.612 40.590 -26.120 1.00 29.98 323 GLY A C 1
ATOM 2287 O O . GLY A 1 323 ? 27.575 40.213 -25.600 1.00 29.98 323 GLY A O 1
ATOM 2288 N N . ALA A 1 324 ? 29.833 40.415 -25.598 1.00 28.28 324 ALA A N 1
ATOM 2289 C CA . ALA A 1 324 ? 30.199 40.156 -24.195 1.00 28.28 324 ALA A CA 1
ATOM 2290 C C . ALA A 1 324 ? 30.079 38.728 -23.593 1.00 28.28 324 ALA A C 1
ATOM 2292 O O . ALA A 1 324 ? 29.017 38.266 -23.205 1.00 28.28 324 ALA A O 1
ATOM 2293 N N . ARG A 1 325 ? 31.266 38.103 -23.477 1.00 32.78 325 ARG A N 1
ATOM 2294 C CA . ARG A 1 325 ? 31.897 37.383 -22.341 1.00 32.78 325 ARG A CA 1
ATOM 2295 C C . ARG A 1 325 ? 31.030 36.679 -21.276 1.00 32.78 325 ARG A C 1
ATOM 2297 O O . ARG A 1 325 ? 30.263 37.318 -20.570 1.00 32.78 325 ARG A O 1
ATOM 2304 N N . ASP A 1 326 ? 31.357 35.395 -21.087 1.00 32.91 326 ASP A N 1
ATOM 2305 C CA . ASP A 1 326 ? 31.400 34.612 -19.840 1.00 32.91 326 ASP A CA 1
ATOM 2306 C C . ASP A 1 326 ? 30.366 34.923 -18.750 1.00 32.91 326 ASP A C 1
ATOM 2308 O O . ASP A 1 326 ? 30.628 35.748 -17.882 1.00 32.91 326 ASP A O 1
ATOM 2312 N N . THR A 1 327 ? 29.263 34.164 -18.691 1.00 26.22 327 THR A N 1
ATOM 2313 C CA . THR A 1 327 ? 28.673 33.645 -17.435 1.00 26.22 327 THR A CA 1
ATOM 2314 C C . THR A 1 327 ? 27.709 32.484 -17.742 1.00 26.22 327 THR A C 1
ATOM 2316 O O . THR A 1 327 ? 27.058 32.461 -18.782 1.00 26.22 327 THR A O 1
ATOM 2319 N N . ALA A 1 328 ? 27.666 31.512 -16.828 1.00 26.41 328 ALA A N 1
ATOM 2320 C CA . ALA A 1 328 ? 26.881 30.277 -16.819 1.00 26.41 328 ALA A CA 1
ATOM 2321 C C . ALA A 1 328 ? 25.348 30.446 -16.937 1.00 26.41 328 ALA A C 1
ATOM 2323 O O . ALA A 1 328 ? 24.849 31.556 -16.788 1.00 26.41 328 ALA A O 1
ATOM 2324 N N . LEU A 1 329 ? 24.642 29.307 -17.104 1.00 20.56 329 LEU A N 1
ATOM 2325 C CA . LEU A 1 329 ? 23.378 28.879 -16.451 1.00 20.56 329 LE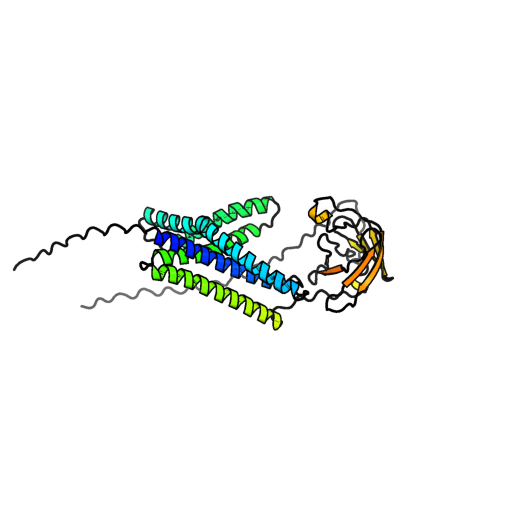U A CA 1
ATOM 2326 C C . LEU A 1 329 ? 22.431 28.158 -17.440 1.00 20.56 329 LEU A C 1
ATOM 2328 O O . LEU A 1 329 ? 21.954 28.761 -18.395 1.00 20.56 329 LEU A O 1
ATOM 2332 N N . VAL A 1 330 ? 22.050 26.910 -17.145 1.00 21.53 330 VAL A N 1
ATOM 2333 C CA . VAL A 1 330 ? 20.699 26.410 -17.464 1.00 21.53 330 VAL A CA 1
ATOM 2334 C C . VAL A 1 330 ? 20.144 25.764 -16.198 1.00 21.53 330 VAL A C 1
ATOM 2336 O O . VAL A 1 330 ? 20.266 24.565 -15.963 1.00 21.53 330 VAL A O 1
ATOM 2339 N N . LEU A 1 331 ? 19.565 26.618 -15.354 1.00 21.62 331 LEU A N 1
ATOM 2340 C CA . LEU A 1 331 ? 18.502 26.239 -14.434 1.00 21.62 331 LEU A CA 1
ATOM 2341 C C . LEU A 1 331 ? 17.264 25.946 -15.292 1.00 21.62 331 LEU A C 1
ATOM 2343 O O . LEU A 1 331 ? 16.837 26.802 -16.066 1.00 21.62 331 LEU A O 1
ATOM 2347 N N . LEU A 1 332 ? 16.653 24.777 -15.124 1.00 23.11 332 LEU A N 1
ATOM 2348 C CA . LEU A 1 332 ? 15.245 24.604 -15.470 1.00 23.11 332 LEU A CA 1
ATOM 2349 C C . LEU A 1 332 ? 14.415 25.261 -14.361 1.00 23.11 332 LEU A C 1
ATOM 2351 O O . LEU A 1 332 ? 14.019 24.607 -13.400 1.00 23.11 332 LEU A O 1
ATOM 2355 N N . ASP A 1 333 ? 14.198 26.570 -14.487 1.00 23.03 333 ASP A N 1
ATOM 2356 C CA . ASP A 1 333 ? 13.128 27.272 -13.785 1.00 23.03 333 ASP A CA 1
ATOM 2357 C C . ASP A 1 333 ? 11.857 27.136 -14.633 1.00 23.03 333 ASP A C 1
ATOM 2359 O O . ASP A 1 333 ? 11.774 27.622 -15.764 1.00 23.03 333 ASP A O 1
ATOM 2363 N N . VAL A 1 334 ? 10.889 26.376 -14.127 1.00 26.12 334 VAL A N 1
ATOM 2364 C CA . VAL A 1 334 ? 9.568 26.236 -14.742 1.00 26.12 334 VAL A CA 1
ATOM 2365 C C . VAL A 1 334 ? 8.712 27.374 -14.189 1.00 26.12 334 VAL A C 1
ATOM 2367 O O . VAL A 1 334 ? 8.446 27.370 -12.985 1.00 26.12 334 VAL A O 1
ATOM 2370 N N . PRO A 1 335 ? 8.235 28.332 -15.006 1.00 27.30 335 PRO A N 1
ATOM 2371 C CA . PRO A 1 335 ? 7.346 29.362 -14.499 1.00 27.30 335 PRO A CA 1
ATOM 2372 C C . PRO A 1 335 ? 6.061 28.704 -13.990 1.00 27.30 335 PRO A C 1
ATOM 2374 O O . PRO A 1 335 ? 5.331 28.051 -14.741 1.00 27.30 335 PRO A O 1
ATOM 2377 N N . GLN A 1 336 ? 5.779 28.889 -12.697 1.00 31.50 336 GLN A N 1
ATOM 2378 C CA . GLN A 1 336 ? 4.451 28.654 -12.153 1.00 31.50 336 GLN A CA 1
ATOM 2379 C C . GLN A 1 336 ? 3.462 29.531 -12.919 1.00 31.50 336 GLN A C 1
ATOM 2381 O O . GLN A 1 336 ? 3.538 30.759 -12.887 1.00 31.50 336 GLN A O 1
ATOM 2386 N N . ALA A 1 337 ? 2.510 28.890 -13.589 1.00 30.41 337 ALA A N 1
ATOM 2387 C CA . ALA A 1 337 ? 1.309 29.562 -14.041 1.00 30.41 337 ALA A CA 1
ATOM 2388 C C . ALA A 1 337 ? 0.584 30.136 -12.812 1.00 30.41 337 ALA A C 1
ATOM 2390 O O . ALA A 1 337 ? 0.129 29.391 -11.941 1.00 30.41 337 ALA A O 1
ATOM 2391 N N . ASP A 1 338 ? 0.497 31.464 -12.754 1.00 31.84 338 ASP A N 1
ATOM 2392 C CA . ASP A 1 338 ? -0.325 32.220 -11.813 1.00 31.84 338 ASP A CA 1
ATOM 2393 C C . ASP A 1 338 ? -1.806 31.941 -12.122 1.00 31.84 338 ASP A C 1
ATOM 2395 O O . ASP A 1 338 ? -2.470 32.645 -12.886 1.00 31.84 338 ASP A O 1
ATOM 2399 N N . VAL A 1 339 ? -2.326 30.839 -11.578 1.00 36.03 339 VAL A N 1
ATOM 2400 C CA . VAL A 1 339 ? -3.761 30.555 -11.567 1.00 36.03 339 VAL A CA 1
ATOM 2401 C C . VAL A 1 339 ? -4.371 31.405 -10.461 1.00 36.03 339 VAL A C 1
ATOM 2403 O O . VAL A 1 339 ? -4.526 30.968 -9.320 1.00 36.03 339 VAL A O 1
ATOM 2406 N N . ARG A 1 340 ? -4.737 32.642 -10.806 1.00 37.41 340 ARG A N 1
ATOM 2407 C CA . ARG A 1 340 ? -5.628 33.451 -9.971 1.00 37.41 340 ARG A CA 1
ATOM 2408 C C . ARG A 1 340 ? -6.939 32.684 -9.765 1.00 37.41 340 ARG A C 1
ATOM 2410 O O . ARG A 1 340 ? -7.622 32.396 -10.751 1.00 37.41 340 ARG A O 1
ATOM 2417 N N . PRO A 1 341 ? -7.347 32.374 -8.525 1.00 40.59 341 PRO A N 1
ATOM 2418 C CA . PRO A 1 341 ? -8.674 31.838 -8.292 1.00 40.59 341 PRO A CA 1
ATOM 2419 C C . PRO A 1 341 ? -9.711 32.917 -8.614 1.00 40.59 341 PRO A C 1
ATOM 2421 O O . PRO A 1 341 ? -9.630 34.052 -8.137 1.00 40.59 341 PRO A O 1
ATOM 2424 N N . ALA A 1 342 ? -10.699 32.553 -9.429 1.00 43.97 342 ALA A N 1
ATOM 2425 C CA . ALA A 1 342 ? -11.894 33.355 -9.624 1.00 43.97 342 ALA A CA 1
ATOM 2426 C C . ALA A 1 342 ? -12.556 33.600 -8.259 1.00 43.97 342 ALA A C 1
ATOM 2428 O O . ALA A 1 342 ? -12.934 32.665 -7.553 1.00 43.97 342 ALA A O 1
ATOM 2429 N N . VAL A 1 343 ? -12.670 34.874 -7.887 1.00 55.81 343 VAL A N 1
ATOM 2430 C CA . VAL A 1 343 ? -13.401 35.328 -6.703 1.00 55.81 343 VAL A CA 1
ATOM 2431 C C . VAL A 1 343 ? -14.867 34.909 -6.861 1.00 55.81 343 VAL A C 1
ATOM 2433 O O . VAL A 1 343 ? -15.513 35.354 -7.813 1.00 55.81 343 VAL A O 1
ATOM 2436 N N . PRO A 1 344 ? -15.437 34.085 -5.964 1.00 54.78 344 PRO A N 1
ATOM 2437 C CA . PRO A 1 344 ? -16.861 33.807 -6.004 1.00 54.78 344 PRO A CA 1
ATOM 2438 C C . PRO A 1 344 ? -17.637 35.080 -5.654 1.00 54.78 344 PRO A C 1
ATOM 2440 O O . PRO A 1 344 ? -17.377 35.746 -4.647 1.00 54.78 344 PRO A O 1
ATOM 2443 N N . ALA A 1 345 ? -18.603 35.417 -6.508 1.00 54.94 345 ALA A N 1
ATOM 2444 C CA . ALA A 1 345 ? -19.528 36.515 -6.295 1.00 54.94 345 ALA A CA 1
ATOM 2445 C C . ALA A 1 345 ? -20.224 36.376 -4.930 1.00 54.94 345 ALA A C 1
ATOM 2447 O O . ALA A 1 345 ? -20.797 35.340 -4.590 1.00 54.94 345 ALA A O 1
ATOM 2448 N N . ARG A 1 346 ? -20.161 37.456 -4.147 1.00 52.53 346 ARG A N 1
ATOM 2449 C CA . ARG A 1 346 ? -20.839 37.629 -2.858 1.00 52.53 346 ARG A CA 1
ATOM 2450 C C . ARG A 1 346 ? -22.339 37.312 -3.015 1.00 52.53 346 ARG A C 1
ATOM 2452 O O . ARG A 1 346 ? -23.003 38.010 -3.783 1.00 52.53 346 ARG A O 1
ATOM 2459 N N . PRO A 1 347 ? -22.914 36.344 -2.281 1.00 54.69 347 PRO A N 1
ATOM 2460 C CA . PRO A 1 347 ? -24.358 36.182 -2.249 1.00 54.69 347 PRO A CA 1
ATOM 2461 C C . PRO A 1 347 ? -24.989 37.388 -1.546 1.00 54.69 347 PRO A C 1
ATOM 2463 O O . PRO A 1 347 ? -24.553 37.823 -0.476 1.00 54.69 347 PRO A O 1
ATOM 2466 N N . GLY A 1 348 ? -26.002 37.946 -2.206 1.00 58.22 348 GLY A N 1
ATOM 2467 C CA . GLY A 1 348 ? -26.727 39.137 -1.798 1.00 58.22 348 GLY A CA 1
ATOM 2468 C C . GLY A 1 348 ? -27.229 39.081 -0.356 1.00 58.22 348 GLY A C 1
ATOM 2469 O O . GLY A 1 348 ? -27.778 38.090 0.126 1.00 58.22 348 GLY A O 1
ATOM 2470 N N . ARG A 1 349 ? -27.046 40.214 0.316 1.00 55.59 349 ARG A N 1
ATOM 2471 C CA . ARG A 1 349 ? -27.590 40.563 1.626 1.00 55.59 349 ARG A CA 1
ATOM 2472 C C . ARG A 1 349 ? -29.116 40.376 1.588 1.00 55.59 349 ARG A C 1
ATOM 2474 O O . ARG A 1 349 ? -29.811 41.161 0.948 1.00 55.59 349 ARG A O 1
ATOM 2481 N N . ARG A 1 350 ? -29.649 39.347 2.257 1.00 57.66 350 ARG A N 1
ATOM 2482 C CA . ARG A 1 350 ? -31.099 39.236 2.487 1.00 57.66 350 ARG A CA 1
ATOM 2483 C C . ARG A 1 350 ? -31.557 40.403 3.378 1.00 57.66 350 ARG A C 1
ATOM 2485 O O . ARG A 1 350 ? -30.910 40.652 4.400 1.00 57.66 350 ARG A O 1
ATOM 2492 N N . PRO A 1 351 ? -32.641 41.115 3.030 1.00 56.84 351 PRO A N 1
ATOM 2493 C CA . PRO A 1 351 ? -33.209 42.142 3.892 1.00 56.84 351 PRO A CA 1
ATOM 2494 C C . PRO A 1 351 ? -33.740 41.515 5.189 1.00 56.84 351 PRO A C 1
ATOM 2496 O O . PRO A 1 351 ? -34.393 40.471 5.177 1.00 56.84 351 PRO A O 1
ATOM 2499 N N . ARG A 1 352 ? -33.431 42.160 6.320 1.00 55.22 352 ARG A N 1
ATOM 2500 C CA . ARG A 1 352 ? -34.023 41.870 7.631 1.00 55.22 352 ARG A CA 1
ATOM 2501 C C . ARG A 1 352 ? -35.535 42.092 7.541 1.00 55.22 352 ARG A C 1
ATOM 2503 O O . ARG A 1 352 ? -35.966 43.228 7.371 1.00 55.22 352 ARG A O 1
ATOM 2510 N N . MET A 1 353 ? -36.321 41.028 7.690 1.00 56.56 353 MET A N 1
ATOM 2511 C CA . MET A 1 353 ? -37.736 41.157 8.039 1.00 56.56 353 MET A CA 1
ATOM 2512 C C . MET A 1 353 ? -37.862 41.586 9.512 1.00 56.56 353 MET A C 1
ATOM 2514 O O . MET A 1 353 ? -37.135 41.052 10.356 1.00 56.56 353 MET A O 1
ATOM 2518 N N . PRO A 1 354 ? -38.744 42.546 9.833 1.00 59.06 354 PRO A N 1
ATOM 2519 C CA . PRO A 1 354 ? -39.009 42.965 11.201 1.00 59.06 354 PRO A CA 1
ATOM 2520 C C . PRO A 1 354 ? -39.776 41.892 11.985 1.00 59.06 354 PRO A C 1
ATOM 2522 O O . PRO A 1 354 ? -40.548 41.109 11.435 1.00 59.06 354 PRO A O 1
ATOM 2525 N N . ALA A 1 355 ? -39.519 41.872 13.291 1.00 51.41 355 ALA A N 1
ATOM 2526 C CA . ALA A 1 355 ? -40.082 40.948 14.260 1.00 51.41 355 ALA A CA 1
ATOM 2527 C C . ALA A 1 355 ? -41.617 41.020 14.301 1.00 51.41 355 ALA A C 1
ATOM 2529 O O . ALA A 1 355 ? -42.194 42.084 14.522 1.00 51.41 355 ALA A O 1
ATOM 2530 N N . ALA A 1 356 ? -42.269 39.867 14.138 1.00 57.66 356 ALA A N 1
ATOM 2531 C CA . ALA A 1 356 ? -43.689 39.717 14.411 1.00 57.66 356 ALA A CA 1
ATOM 2532 C C . ALA A 1 356 ? -43.923 39.757 15.928 1.00 57.66 356 ALA A C 1
ATOM 2534 O O . ALA A 1 356 ? -43.370 38.959 16.690 1.00 57.66 356 ALA A O 1
ATOM 2535 N N . ALA A 1 357 ? -44.740 40.723 16.340 1.00 57.31 357 ALA A N 1
ATOM 2536 C CA . ALA A 1 357 ? -45.214 40.910 17.696 1.00 57.31 357 ALA A CA 1
ATOM 2537 C C . ALA A 1 357 ? -45.977 39.671 18.189 1.00 57.31 357 ALA A C 1
ATOM 2539 O O . ALA A 1 357 ? -46.856 39.134 17.512 1.00 57.31 357 ALA A O 1
ATOM 2540 N N . ARG A 1 358 ? -45.636 39.229 19.400 1.00 56.44 358 ARG A N 1
ATOM 2541 C CA . ARG A 1 358 ? -46.326 38.166 20.123 1.00 56.44 358 ARG A CA 1
ATOM 2542 C C . ARG A 1 358 ? -47.638 38.746 20.663 1.00 56.44 358 ARG A C 1
ATOM 2544 O O . ARG A 1 358 ? -47.630 39.488 21.638 1.00 56.44 358 ARG A O 1
ATOM 2551 N N . VAL A 1 359 ? -48.746 38.427 19.997 1.00 57.09 359 VAL A N 1
ATOM 2552 C CA . VAL A 1 359 ? -50.105 38.712 20.472 1.00 57.09 359 VAL A CA 1
ATOM 2553 C C . VAL A 1 359 ? -50.396 37.796 21.658 1.00 57.09 359 VAL A C 1
ATOM 2555 O O . VAL A 1 359 ? -50.499 36.579 21.508 1.00 57.09 359 VAL A O 1
ATOM 2558 N N . SER A 1 360 ? -50.497 38.390 22.841 1.00 63.72 360 SER A N 1
ATOM 2559 C CA . SER A 1 360 ? -51.179 37.821 23.998 1.00 63.72 360 SER A CA 1
ATOM 2560 C C . SER A 1 360 ? -52.675 37.729 23.695 1.00 63.72 360 SER A C 1
ATOM 2562 O O . SER A 1 360 ? -53.280 38.677 23.193 1.00 63.72 360 SER A O 1
ATOM 2564 N N . ARG A 1 361 ? -53.278 36.578 23.991 1.00 52.28 361 ARG A N 1
ATOM 2565 C CA . ARG A 1 361 ? -54.732 36.421 24.045 1.00 52.28 361 ARG A CA 1
ATOM 2566 C C . ARG A 1 361 ? -55.158 35.949 25.443 1.00 52.28 361 ARG A C 1
ATOM 2568 O O . ARG A 1 361 ? -54.326 35.338 26.114 1.00 52.28 361 ARG A O 1
ATOM 2575 N N . PRO A 1 362 ? -56.378 36.342 25.849 1.00 65.38 362 PRO A N 1
ATOM 2576 C CA . PRO A 1 362 ? -56.831 36.467 27.236 1.00 65.38 362 PRO A CA 1
ATOM 2577 C C . PRO A 1 362 ? -57.121 35.146 27.942 1.00 65.38 362 PRO A C 1
ATOM 2579 O O . PRO A 1 362 ? -57.416 34.150 27.240 1.00 65.38 362 PRO A O 1
#

Sequence (362 aa):
MAHWTAERQGAAPAEPERVGGAGWTAAWLTGAVTLSAEGALALVAFFLAGLREEHYVAAGIPAYVGYLLAAVVAAAVLGLAGLIGSAAAVLPVVRLSRWSARRIGRAETIGWCLTACGAVATAAAVCTGVPIGLLGGSRTVLPLVLLAAFVGLVPAVLCTRAVTVLRRTGARFGLAGAVLVGGLTLSALVLVGGLAAYGTGLLQKYEPPRLTAAQLLGTWTDGQGGTLTLRADGTAAADDLDVHTAQAARGGDAPEQCSGSGTWARSDAPPRTPQLDLSVSGCLEGVGWQFGGTAHPLLLDRRPGFPQPVRPAPRIAGAVAAGARDTALVLLDVPQADVRPAVPARPGRRPRMPAAARVSRP

pLDDT: mean 76.64, std 18.91, range [20.56, 97.12]

Organism: NCBI:txid2800381

Radius of gyration: 32.48 Å; Cα contacts (8 Å, |Δi|>4): 414; chains: 1; bounding box: 91×64×95 Å

Mean predicted aligned error: 12.81 Å